Protein AF-A0A3M1WW69-F1 (afdb_monomer_lite)

Foldseek 3Di:
DDPLLVVLQVQLVVLVVVLVVLVVCVVVVNDDPLSVVSSVCSNVLRHVVSPCLSCVQVPVLVVVVHHQPCPVCSVVLSVLSVQLSVQLSVCVSVPPDPSNVVSVVSNVVSVVSSCVRSCCSRPPDPPPPPCVVVVVVDPDQDDQFDQPLVLCVVDPPLLVLVVVQPPVLSVDPVVSVVSNPDSAGNNNVCVVRVTDSVVSSQVSCVVVVHHDPDDDDDDDDDDDPAQDAAPDDQDQFYQQVNCCVRCVVCPVVVCVQAPPCCVVDPCSRPDGNNRRNVVD

pLDDT: mean 83.39, std 16.67, range [28.02, 98.81]

Radius of gyration: 30.64 Å; chains: 1; bounding box: 58×46×89 Å

Sequence (280 aa):
MDRYTKGFVVASLVYFAGAALLGILMGAGVEAAWFHFAHVHLNLLGFMAMMVYGVGYFILPRFNGKNLRYPSLLPVHFYTSNIGLVGMVATSESRPSLLFTLFAVVEGISIALFVFNLVATLLLEEERKPASQQEKERKKPILPGMRVGEVLEKYPGIHEVFVRHGFQSLASEAHRAQVRELPITINMACKKHGVDVGALIRDLNEFIGVSVTLKEKQTEEKRSPTELRRGDPIEAHHILGDILKVYPETEEVLRRYYAEGCFTCPGQTTESVKLCALMH

Structure (mmCIF, N/CA/C/O backbone):
data_AF-A0A3M1WW69-F1
#
_entry.id   AF-A0A3M1WW69-F1
#
loop_
_atom_site.group_PDB
_atom_site.id
_atom_site.type_symbol
_atom_site.label_atom_id
_atom_site.label_alt_id
_atom_site.label_comp_id
_atom_site.label_asym_id
_atom_site.label_entity_id
_atom_site.label_seq_id
_atom_site.pdbx_PDB_ins_code
_atom_site.Cartn_x
_atom_site.Cartn_y
_atom_site.Cartn_z
_atom_site.occupancy
_atom_site.B_iso_or_equiv
_atom_site.auth_seq_id
_atom_site.auth_comp_id
_atom_site.auth_asym_id
_atom_site.auth_atom_id
_atom_site.pdbx_PDB_model_num
ATOM 1 N N . MET A 1 1 ? -0.341 6.904 5.942 1.00 71.62 1 MET A N 1
ATOM 2 C CA . MET A 1 1 ? -0.040 5.895 4.886 1.00 71.62 1 MET A CA 1
ATOM 3 C C . MET A 1 1 ? 1.071 4.977 5.398 1.00 71.62 1 MET A C 1
ATOM 5 O O . MET A 1 1 ? 1.996 5.509 5.998 1.00 71.62 1 MET A O 1
ATOM 9 N N . ASP A 1 2 ? 1.000 3.644 5.259 1.00 86.62 2 ASP A N 1
ATOM 10 C CA . ASP A 1 2 ? 2.102 2.787 5.747 1.00 86.62 2 ASP A CA 1
ATOM 11 C C . ASP A 1 2 ? 3.363 2.932 4.872 1.00 86.62 2 ASP A C 1
ATOM 13 O O . ASP A 1 2 ? 3.300 3.447 3.750 1.00 86.62 2 ASP A O 1
ATOM 17 N N . ARG A 1 3 ? 4.513 2.474 5.387 1.00 91.75 3 ARG A N 1
ATOM 18 C CA . ARG A 1 3 ? 5.818 2.671 4.738 1.00 91.75 3 ARG A CA 1
ATOM 19 C C . ARG A 1 3 ? 5.889 2.113 3.316 1.00 91.75 3 ARG A C 1
ATOM 21 O O . ARG A 1 3 ? 6.522 2.737 2.474 1.00 91.75 3 ARG A O 1
ATOM 28 N N . TYR A 1 4 ? 5.266 0.966 3.046 1.00 93.50 4 TYR A N 1
ATOM 29 C CA . TYR A 1 4 ? 5.345 0.297 1.747 1.00 93.50 4 TYR A CA 1
ATOM 30 C C . TYR A 1 4 ? 4.391 0.922 0.751 1.00 93.50 4 TYR A C 1
ATOM 32 O O . TYR A 1 4 ? 4.763 1.147 -0.394 1.00 93.50 4 TYR A O 1
ATOM 40 N N . THR A 1 5 ? 3.203 1.299 1.207 1.00 92.81 5 THR A N 1
ATOM 41 C CA . THR A 1 5 ? 2.257 2.055 0.391 1.00 92.81 5 THR A CA 1
ATOM 42 C C . THR A 1 5 ? 2.836 3.418 -0.008 1.00 92.81 5 THR A C 1
ATOM 44 O O . THR A 1 5 ? 2.800 3.775 -1.184 1.00 92.81 5 THR A O 1
ATOM 47 N N . LYS A 1 6 ? 3.476 4.145 0.921 1.00 95.12 6 LYS A N 1
ATOM 48 C CA . LYS A 1 6 ? 4.256 5.352 0.583 1.00 95.12 6 LYS A CA 1
ATOM 49 C C . LYS A 1 6 ? 5.433 5.014 -0.340 1.00 95.12 6 LYS A C 1
ATOM 51 O O . LYS A 1 6 ? 5.709 5.756 -1.277 1.00 95.12 6 LYS A O 1
ATOM 56 N N . GLY A 1 7 ? 6.103 3.890 -0.089 1.00 97.38 7 GLY A N 1
ATOM 57 C CA . GLY A 1 7 ? 7.210 3.389 -0.899 1.00 97.38 7 GLY A CA 1
ATOM 58 C C . GLY A 1 7 ? 6.830 3.192 -2.364 1.00 97.38 7 GLY A C 1
ATOM 59 O O . GLY A 1 7 ? 7.578 3.628 -3.229 1.00 97.38 7 GLY A O 1
ATOM 60 N N . PHE A 1 8 ? 5.660 2.616 -2.650 1.00 98.31 8 PHE A N 1
ATOM 61 C CA . PHE A 1 8 ? 5.132 2.469 -4.009 1.00 98.31 8 PHE A CA 1
ATOM 62 C C . PHE A 1 8 ? 4.982 3.816 -4.725 1.00 98.31 8 PHE A C 1
ATOM 64 O O . PHE A 1 8 ? 5.448 3.968 -5.851 1.00 98.31 8 PHE A O 1
ATOM 71 N N . VAL A 1 9 ? 4.409 4.819 -4.051 1.00 98.25 9 VAL A N 1
ATOM 72 C CA . VAL A 1 9 ? 4.270 6.171 -4.617 1.00 98.25 9 VAL A CA 1
ATOM 73 C C . VAL A 1 9 ? 5.639 6.790 -4.890 1.00 98.25 9 VAL A C 1
ATOM 75 O O . VAL A 1 9 ? 5.874 7.298 -5.981 1.00 98.25 9 VAL A O 1
ATOM 78 N N . VAL A 1 10 ? 6.575 6.709 -3.943 1.00 98.38 10 VAL A N 1
ATOM 79 C CA . VAL A 1 10 ? 7.923 7.268 -4.132 1.00 98.38 10 VAL A CA 1
ATOM 80 C C . VAL A 1 10 ? 8.662 6.551 -5.267 1.00 98.38 10 VAL A C 1
ATOM 82 O O . VAL A 1 10 ? 9.222 7.214 -6.136 1.00 98.38 10 VAL A O 1
ATOM 85 N N . ALA A 1 11 ? 8.618 5.217 -5.307 1.00 98.31 11 ALA A N 1
ATOM 86 C CA . ALA A 1 11 ? 9.217 4.423 -6.377 1.00 98.31 11 ALA A CA 1
ATOM 87 C C . ALA A 1 11 ? 8.630 4.791 -7.748 1.00 98.31 11 ALA A C 1
ATOM 89 O O . ALA A 1 11 ? 9.381 4.927 -8.710 1.00 98.31 11 ALA A O 1
ATOM 90 N N . SER A 1 12 ? 7.318 5.041 -7.824 1.00 98.69 12 SER A N 1
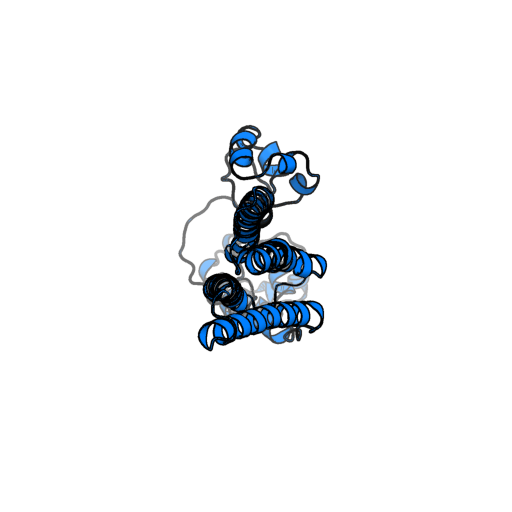ATOM 91 C CA . SER A 1 12 ? 6.660 5.447 -9.068 1.00 98.69 12 SER A CA 1
ATOM 92 C C . SER A 1 12 ? 7.239 6.733 -9.652 1.00 98.69 12 SER A C 1
ATOM 94 O O . SER A 1 12 ? 7.502 6.806 -10.850 1.00 98.69 12 SER A O 1
ATOM 96 N N . LEU A 1 13 ? 7.517 7.721 -8.797 1.00 98.69 13 LEU A N 1
ATOM 97 C CA . LEU A 1 13 ? 8.106 8.992 -9.207 1.00 98.69 13 LEU A CA 1
ATOM 98 C C . LEU A 1 13 ? 9.561 8.814 -9.653 1.00 98.69 13 LEU A C 1
ATOM 100 O O . LEU A 1 13 ? 9.986 9.437 -10.623 1.00 98.69 13 LEU A O 1
ATOM 104 N N . VAL A 1 14 ? 10.311 7.933 -8.984 1.00 98.69 14 VAL A N 1
ATOM 105 C CA . VAL A 1 14 ? 11.689 7.596 -9.374 1.00 98.69 14 VAL A CA 1
ATOM 106 C C . VAL A 1 14 ? 11.712 6.931 -10.750 1.00 98.69 14 VAL A C 1
ATOM 108 O O . VAL A 1 14 ? 12.473 7.354 -11.622 1.00 98.69 14 VAL A O 1
ATOM 111 N N . TYR A 1 15 ? 10.856 5.933 -10.981 1.00 98.69 15 TYR A N 1
ATOM 112 C CA . TYR A 1 15 ? 10.760 5.276 -12.283 1.00 98.69 15 TYR A CA 1
ATOM 113 C C . TYR A 1 15 ? 10.274 6.223 -13.375 1.00 98.69 15 TYR A C 1
ATOM 115 O O . TYR A 1 15 ? 10.813 6.181 -14.477 1.00 98.69 15 TYR A O 1
ATOM 123 N N . PHE A 1 16 ? 9.327 7.115 -13.072 1.00 98.75 16 PHE A N 1
ATOM 124 C CA . PHE A 1 16 ? 8.864 8.130 -14.015 1.00 98.75 16 PHE A CA 1
ATOM 125 C C . PHE A 1 16 ? 9.991 9.072 -14.444 1.00 98.75 16 PHE A C 1
ATOM 127 O O . PHE A 1 16 ? 10.195 9.287 -15.637 1.00 98.75 16 PHE A O 1
ATOM 134 N N . ALA A 1 17 ? 10.776 9.577 -13.487 1.00 98.69 17 ALA A N 1
ATOM 135 C CA . ALA A 1 17 ? 11.929 10.423 -13.779 1.00 98.69 17 ALA A CA 1
ATOM 136 C C . ALA A 1 17 ? 12.972 9.687 -14.642 1.00 98.69 17 ALA A C 1
ATOM 138 O O . ALA A 1 17 ? 13.455 10.236 -15.634 1.00 98.69 17 ALA A O 1
ATOM 139 N N . GLY A 1 18 ? 13.277 8.427 -14.311 1.00 98.12 18 GLY A N 1
ATOM 140 C CA . GLY A 1 18 ? 14.182 7.591 -15.106 1.00 98.12 18 GLY A CA 1
ATOM 141 C C . GLY A 1 18 ? 13.660 7.320 -16.520 1.00 98.12 18 GLY A C 1
ATOM 142 O O . GLY A 1 18 ? 14.411 7.408 -17.491 1.00 98.12 18 GLY A O 1
ATOM 143 N N . ALA A 1 19 ? 12.362 7.049 -16.661 1.00 98.19 19 ALA A N 1
ATOM 144 C CA . ALA A 1 19 ? 11.733 6.815 -17.953 1.00 98.19 19 ALA A CA 1
ATOM 145 C C . ALA A 1 19 ? 11.706 8.083 -18.820 1.00 98.19 19 ALA A C 1
ATOM 147 O O . ALA A 1 19 ? 11.952 7.998 -20.023 1.00 98.19 19 ALA A O 1
ATOM 148 N N . ALA A 1 20 ? 11.469 9.256 -18.223 1.00 98.25 20 ALA A N 1
ATOM 149 C CA . ALA A 1 20 ? 11.530 10.544 -18.910 1.00 98.25 20 ALA A CA 1
ATOM 150 C C . ALA A 1 20 ? 12.942 10.838 -19.436 1.00 98.25 20 ALA A C 1
ATOM 152 O O . ALA A 1 20 ? 13.094 11.193 -20.605 1.00 98.25 20 ALA A O 1
ATOM 153 N N . LEU A 1 21 ? 13.977 10.611 -18.617 1.00 97.62 21 LEU A N 1
ATOM 154 C CA . LEU A 1 21 ? 15.370 10.738 -19.052 1.00 97.62 21 LEU A CA 1
ATOM 155 C C . LEU A 1 21 ? 15.673 9.804 -20.229 1.00 97.62 21 LEU A C 1
ATOM 157 O O . LEU A 1 21 ? 16.250 10.232 -21.226 1.00 97.62 21 LEU A O 1
ATOM 161 N N . LEU A 1 22 ? 15.233 8.547 -20.145 1.00 96.75 22 LEU A N 1
ATOM 162 C CA . LEU A 1 22 ? 15.403 7.586 -21.230 1.00 96.75 22 LEU A CA 1
ATOM 163 C C . LEU A 1 22 ? 14.689 8.034 -22.515 1.00 96.75 22 LEU A C 1
ATOM 165 O O . LEU A 1 22 ? 15.246 7.907 -23.600 1.00 96.75 22 LEU A O 1
ATOM 169 N N . GLY A 1 23 ? 13.495 8.623 -22.398 1.00 97.12 23 GLY A N 1
ATOM 170 C CA . GLY A 1 23 ? 12.761 9.190 -23.531 1.00 97.12 23 GLY A CA 1
ATOM 171 C C . GLY A 1 23 ? 13.491 10.362 -24.195 1.00 97.12 23 GLY A C 1
ATOM 172 O O . GLY A 1 23 ? 13.517 10.449 -25.420 1.00 97.12 23 GLY A O 1
ATOM 173 N N . ILE A 1 24 ? 14.145 11.224 -23.407 1.00 97.81 24 ILE A N 1
ATOM 174 C CA . ILE A 1 24 ? 14.993 12.307 -23.929 1.00 97.81 24 ILE A CA 1
ATOM 175 C C . ILE A 1 24 ? 16.186 11.731 -24.698 1.00 97.81 24 ILE A C 1
ATOM 177 O O . ILE A 1 24 ? 16.467 12.184 -25.804 1.00 97.81 24 ILE A O 1
ATOM 181 N N . LEU A 1 25 ? 16.864 10.716 -24.150 1.00 96.94 25 LEU A N 1
ATOM 182 C CA . LEU A 1 25 ? 18.000 10.066 -24.815 1.00 96.94 25 LEU A CA 1
ATOM 183 C C . LEU A 1 25 ? 17.593 9.422 -26.146 1.00 96.94 25 LEU A C 1
ATOM 185 O O . LEU A 1 25 ? 18.280 9.605 -27.149 1.00 96.94 25 LEU A O 1
ATOM 189 N N . MET A 1 26 ? 16.449 8.734 -26.173 1.00 95.81 26 MET A N 1
ATOM 190 C CA . MET A 1 26 ? 15.877 8.179 -27.403 1.00 95.81 26 MET A CA 1
ATOM 191 C C . MET A 1 26 ? 15.556 9.281 -28.423 1.00 95.81 26 MET A C 1
ATOM 193 O O . MET A 1 26 ? 15.905 9.157 -29.593 1.00 95.81 26 MET A O 1
ATOM 197 N N . GLY A 1 27 ? 14.939 10.384 -27.985 1.00 95.75 27 GLY A N 1
ATOM 198 C CA . GLY A 1 27 ? 14.631 11.533 -28.844 1.00 95.75 27 GLY A CA 1
ATOM 199 C C . GLY A 1 27 ? 15.870 12.271 -29.364 1.00 95.75 27 GLY A C 1
ATOM 200 O O . GLY A 1 27 ? 15.819 12.876 -30.431 1.00 95.75 27 GLY A O 1
ATOM 201 N N . ALA A 1 28 ? 16.991 12.188 -28.644 1.00 96.88 28 ALA A N 1
ATOM 202 C CA . ALA A 1 28 ? 18.285 12.729 -29.053 1.00 96.88 28 ALA A CA 1
ATOM 203 C C . ALA A 1 28 ? 19.057 11.817 -30.029 1.00 96.88 28 ALA A C 1
ATOM 205 O O . ALA A 1 28 ? 20.165 12.167 -30.430 1.00 96.88 28 ALA A O 1
ATOM 206 N N . GLY A 1 29 ? 18.500 10.661 -30.411 1.00 93.31 29 GLY A N 1
ATOM 207 C CA . GLY A 1 29 ? 19.127 9.724 -31.346 1.00 93.31 29 GLY A CA 1
ATOM 208 C C . GLY A 1 29 ? 20.128 8.758 -30.707 1.00 93.31 29 GLY A C 1
ATOM 209 O O . GLY A 1 29 ? 20.924 8.155 -31.421 1.00 93.31 29 GLY A O 1
ATOM 210 N N . VAL A 1 30 ? 20.119 8.596 -29.377 1.00 92.69 30 VAL A N 1
ATOM 211 C CA . VAL A 1 30 ? 20.901 7.539 -28.720 1.00 92.69 30 VAL A CA 1
ATOM 212 C C . VAL A 1 30 ? 20.167 6.213 -28.893 1.00 92.69 30 VAL A C 1
ATOM 214 O O . VAL A 1 30 ? 19.068 6.024 -28.369 1.00 92.69 30 VAL A O 1
ATOM 217 N N . GLU A 1 31 ? 20.789 5.285 -29.614 1.00 86.00 31 GLU A N 1
ATOM 218 C CA . GLU A 1 31 ? 20.195 3.991 -29.929 1.00 86.00 31 GLU A CA 1
ATOM 219 C C . GLU A 1 31 ? 20.758 2.881 -29.037 1.00 86.00 31 GLU A C 1
ATOM 221 O O . GLU A 1 31 ? 21.962 2.632 -28.998 1.00 86.00 31 GLU A O 1
ATOM 226 N N . ALA A 1 32 ? 19.867 2.170 -28.346 1.00 88.31 32 ALA A N 1
ATOM 227 C CA . ALA A 1 32 ? 20.165 0.866 -27.769 1.00 88.31 32 ALA A CA 1
ATOM 228 C C . ALA A 1 32 ? 18.924 -0.029 -27.843 1.00 88.31 32 ALA A C 1
ATOM 230 O O . ALA A 1 32 ? 17.797 0.420 -27.613 1.00 88.31 32 ALA A O 1
ATOM 231 N N . ALA A 1 33 ? 19.125 -1.318 -28.124 1.00 87.62 33 ALA A N 1
ATOM 232 C CA . ALA A 1 33 ? 18.038 -2.269 -28.379 1.00 87.62 33 ALA A CA 1
ATOM 233 C C . ALA A 1 33 ? 17.048 -2.413 -27.204 1.00 87.62 33 ALA A C 1
ATOM 235 O O . ALA A 1 33 ? 15.879 -2.762 -27.394 1.00 87.62 33 ALA A O 1
ATOM 236 N N . TRP A 1 34 ? 17.494 -2.132 -25.978 1.00 93.25 34 TRP A N 1
ATOM 237 C CA . TRP A 1 34 ? 16.682 -2.234 -24.768 1.00 93.25 34 TRP A CA 1
ATOM 238 C C . TRP A 1 34 ? 15.915 -0.949 -24.412 1.00 93.25 34 TRP A C 1
ATOM 240 O O . TRP A 1 34 ? 14.988 -1.013 -23.602 1.00 93.25 34 TRP A O 1
ATOM 250 N N . PHE A 1 35 ? 16.231 0.199 -25.026 1.00 94.56 35 PHE A N 1
ATOM 251 C CA . PHE A 1 35 ? 15.669 1.504 -24.646 1.00 94.56 35 PHE A CA 1
ATOM 252 C C . PHE A 1 35 ? 14.147 1.556 -24.762 1.00 94.56 35 PHE A C 1
ATOM 254 O O . PHE A 1 35 ? 13.476 1.894 -23.792 1.00 94.56 35 PHE A O 1
ATOM 261 N N . HIS A 1 36 ? 13.583 1.159 -25.906 1.00 94.56 36 HIS A N 1
ATOM 262 C CA . HIS A 1 36 ? 12.128 1.152 -26.090 1.00 94.56 36 HIS A CA 1
ATOM 263 C C . HIS A 1 36 ? 11.426 0.265 -25.059 1.00 94.56 36 HIS A C 1
ATOM 265 O O . HIS A 1 36 ? 10.408 0.653 -24.485 1.00 94.56 36 HIS A O 1
ATOM 271 N N . PHE A 1 37 ? 11.983 -0.919 -24.798 1.00 96.56 37 PHE A N 1
ATOM 272 C CA . PHE A 1 37 ? 11.406 -1.849 -23.837 1.00 96.56 37 PHE A CA 1
ATOM 273 C C . PHE A 1 37 ? 11.428 -1.266 -22.422 1.00 96.56 37 PHE A C 1
ATOM 275 O O . PHE A 1 37 ? 10.395 -1.254 -21.751 1.00 96.56 37 PHE A O 1
ATOM 282 N N . ALA A 1 38 ? 12.578 -0.742 -21.995 1.00 97.50 38 ALA A N 1
ATOM 283 C CA . ALA A 1 38 ? 12.735 -0.114 -20.694 1.00 97.50 38 ALA A CA 1
ATOM 284 C C . ALA A 1 38 ? 11.842 1.120 -20.546 1.00 97.50 38 ALA A C 1
ATOM 286 O O . ALA A 1 38 ? 11.129 1.228 -19.556 1.00 97.50 38 ALA A O 1
ATOM 287 N N . HIS A 1 39 ? 11.797 2.008 -21.540 1.00 97.88 39 HIS A N 1
ATOM 288 C CA . HIS A 1 39 ? 10.980 3.218 -21.495 1.00 97.88 39 HIS A CA 1
ATOM 289 C C . HIS A 1 39 ? 9.496 2.892 -21.293 1.00 97.88 39 HIS A C 1
ATOM 291 O O . HIS A 1 39 ? 8.844 3.480 -20.430 1.00 97.88 39 HIS A O 1
ATOM 297 N N . VAL A 1 40 ? 8.968 1.911 -22.031 1.00 98.00 40 VAL A N 1
ATOM 298 C CA . VAL A 1 40 ? 7.567 1.491 -21.900 1.00 98.00 40 VAL A CA 1
ATOM 299 C C . VAL A 1 40 ? 7.298 0.853 -20.535 1.00 98.00 40 VAL A C 1
ATOM 301 O O . VAL A 1 40 ? 6.339 1.237 -19.870 1.00 98.00 40 VAL A O 1
ATOM 304 N N . HIS A 1 41 ? 8.133 -0.085 -20.079 1.00 98.38 41 HIS A N 1
ATOM 305 C CA . HIS A 1 41 ? 7.869 -0.813 -18.830 1.00 98.38 41 HIS A CA 1
ATOM 306 C C . HIS A 1 41 ? 8.116 0.041 -17.584 1.00 98.38 41 HIS A C 1
ATOM 308 O O . HIS A 1 41 ? 7.367 -0.070 -16.616 1.00 98.38 41 HIS A O 1
ATOM 314 N N . LEU A 1 42 ? 9.098 0.945 -17.609 1.00 98.56 42 LEU A N 1
ATOM 315 C CA . LEU A 1 42 ? 9.305 1.906 -16.528 1.00 98.56 42 LEU A CA 1
ATOM 316 C C . LEU A 1 42 ? 8.142 2.902 -16.428 1.00 98.56 42 LEU A C 1
ATOM 318 O O . LEU A 1 42 ? 7.744 3.239 -15.319 1.00 98.56 42 LEU A O 1
ATOM 322 N N . ASN A 1 43 ? 7.538 3.323 -17.545 1.00 98.69 43 ASN A N 1
ATOM 323 C CA . ASN A 1 43 ? 6.328 4.153 -17.507 1.00 98.69 43 ASN A CA 1
ATOM 324 C C . ASN A 1 43 ? 5.086 3.363 -17.061 1.00 98.69 43 ASN A C 1
ATOM 326 O O . ASN A 1 43 ? 4.321 3.829 -16.220 1.00 98.69 43 ASN A O 1
ATOM 330 N N . LEU A 1 44 ? 4.858 2.170 -17.613 1.00 98.50 44 LEU A N 1
ATOM 331 C CA . LEU A 1 44 ? 3.626 1.423 -17.364 1.00 98.50 44 LEU A CA 1
ATOM 332 C C . LEU A 1 44 ? 3.646 0.697 -16.015 1.00 98.50 44 LEU A C 1
ATOM 334 O O . LEU A 1 44 ? 2.756 0.900 -15.194 1.00 98.50 44 LEU A O 1
ATOM 338 N N . LEU A 1 45 ? 4.653 -0.142 -15.775 1.00 98.44 45 LEU A N 1
ATOM 339 C CA . LEU A 1 45 ? 4.763 -0.918 -14.540 1.00 98.44 45 LEU A CA 1
ATOM 340 C C . LEU A 1 45 ? 5.435 -0.102 -13.437 1.00 98.44 45 LEU A C 1
ATOM 342 O O . LEU A 1 45 ? 4.979 -0.122 -12.300 1.00 98.44 45 LEU A O 1
ATOM 346 N N . GLY A 1 46 ? 6.477 0.659 -13.775 1.00 98.38 46 GLY A N 1
ATOM 347 C CA . GLY A 1 46 ? 7.215 1.469 -12.807 1.00 98.38 46 GLY A CA 1
ATOM 348 C C . GLY A 1 46 ? 6.438 2.685 -12.318 1.00 98.38 46 GLY A C 1
ATOM 349 O O . GLY A 1 46 ? 6.325 2.878 -11.117 1.00 98.38 46 GLY A O 1
ATOM 350 N N . PHE A 1 47 ? 5.879 3.498 -13.212 1.00 98.81 47 PHE A N 1
ATOM 351 C CA . PHE A 1 47 ? 5.144 4.701 -12.828 1.00 98.81 47 PHE A CA 1
ATOM 352 C C . PHE A 1 47 ? 3.655 4.419 -12.607 1.00 98.81 47 PHE A C 1
ATOM 354 O O . PHE A 1 47 ? 3.182 4.478 -11.471 1.00 98.81 47 PHE A O 1
ATOM 361 N N . MET A 1 48 ? 2.912 4.075 -13.663 1.00 98.62 48 MET A N 1
ATOM 362 C CA . MET A 1 48 ? 1.452 3.969 -13.583 1.00 98.62 48 MET A CA 1
ATOM 363 C C . MET A 1 48 ? 0.999 2.886 -12.597 1.00 98.62 48 MET A C 1
ATOM 365 O O . MET A 1 48 ? 0.210 3.173 -11.697 1.00 98.62 48 MET A O 1
ATOM 369 N N . ALA A 1 49 ? 1.512 1.658 -12.716 1.00 98.56 49 ALA A N 1
ATOM 370 C CA . ALA A 1 49 ? 1.087 0.560 -11.852 1.00 98.56 49 ALA A CA 1
ATOM 371 C C . ALA A 1 49 ? 1.511 0.773 -10.390 1.00 98.56 49 ALA A C 1
ATOM 373 O O . ALA A 1 49 ? 0.668 0.652 -9.506 1.00 98.56 49 ALA A O 1
ATOM 374 N N . MET A 1 50 ? 2.756 1.184 -10.107 1.00 98.38 50 MET A N 1
ATOM 375 C CA . MET A 1 50 ? 3.178 1.472 -8.723 1.00 98.38 50 MET A CA 1
ATOM 376 C C . MET A 1 50 ? 2.366 2.609 -8.088 1.00 98.38 50 MET A C 1
ATOM 378 O O . MET A 1 50 ? 2.024 2.522 -6.907 1.00 98.38 50 MET A O 1
ATOM 382 N N . MET A 1 51 ? 2.009 3.653 -8.849 1.00 98.56 51 MET A N 1
ATOM 383 C CA . MET A 1 51 ? 1.119 4.709 -8.355 1.00 98.56 51 MET A CA 1
ATOM 384 C C . MET A 1 51 ? -0.253 4.132 -7.983 1.00 98.56 51 MET A C 1
ATOM 386 O O . MET A 1 51 ? -0.761 4.393 -6.891 1.00 98.56 51 MET A O 1
ATOM 390 N N . VAL A 1 52 ? -0.820 3.284 -8.848 1.00 98.50 52 VAL A N 1
ATOM 391 C CA . VAL A 1 52 ? -2.076 2.568 -8.580 1.00 98.50 52 VAL A CA 1
ATOM 392 C C . VAL A 1 52 ? -1.949 1.645 -7.368 1.00 98.50 52 VAL A C 1
ATOM 394 O O . VAL A 1 52 ? -2.880 1.578 -6.573 1.00 98.50 52 VAL A O 1
ATOM 397 N N . TYR A 1 53 ? -0.816 0.977 -7.160 1.00 98.12 53 TYR A N 1
ATOM 398 C CA . TYR A 1 53 ? -0.610 0.108 -6.001 1.00 98.12 53 TYR A CA 1
ATOM 399 C C . TYR A 1 53 ? -0.582 0.902 -4.701 1.00 98.12 53 TYR A C 1
ATOM 401 O O . TYR A 1 53 ? -1.327 0.589 -3.771 1.00 98.12 53 TYR A O 1
ATOM 409 N N . GLY A 1 54 ? 0.234 1.956 -4.643 1.00 97.00 54 GLY A N 1
ATOM 410 C CA . GLY A 1 54 ? 0.327 2.813 -3.467 1.00 97.00 54 GLY A CA 1
ATOM 411 C C . GLY A 1 54 ? -1.015 3.471 -3.152 1.00 97.00 54 GLY A C 1
ATOM 412 O O . GLY A 1 54 ? -1.577 3.298 -2.071 1.00 97.00 54 GLY A O 1
ATOM 413 N N . VAL A 1 55 ? -1.591 4.188 -4.111 1.00 97.06 55 VAL A N 1
ATOM 414 C CA . VAL A 1 55 ? -2.865 4.880 -3.891 1.00 97.06 55 VAL A CA 1
ATOM 415 C C . VAL A 1 55 ? -4.006 3.885 -3.663 1.00 97.06 55 VAL A C 1
ATOM 417 O O . VAL A 1 55 ? -4.816 4.083 -2.761 1.00 97.06 55 VAL A O 1
ATOM 420 N N . GLY A 1 56 ? -4.049 2.782 -4.409 1.00 95.81 56 GLY A N 1
ATOM 421 C CA . GLY A 1 56 ? -5.092 1.761 -4.325 1.00 95.81 56 GLY A CA 1
ATOM 422 C C . GLY A 1 56 ? -5.147 1.078 -2.964 1.00 95.81 56 GLY A C 1
ATOM 423 O O . GLY A 1 56 ? -6.219 1.016 -2.365 1.00 95.81 56 GLY A O 1
ATOM 424 N N . TYR A 1 57 ? -4.006 0.644 -2.418 1.00 95.00 57 TYR A N 1
ATOM 425 C CA . TYR A 1 57 ? -3.964 0.066 -1.070 1.00 95.00 57 TYR A CA 1
ATOM 426 C C . TYR A 1 57 ? -4.305 1.069 0.030 1.00 95.00 57 TYR A C 1
ATOM 428 O O . TYR A 1 57 ? -4.816 0.683 1.083 1.00 95.00 57 TYR A O 1
ATOM 436 N N . PHE A 1 58 ? -4.036 2.356 -0.190 1.00 92.88 58 PHE A N 1
ATOM 437 C CA . PHE A 1 58 ? -4.394 3.385 0.773 1.00 92.88 58 PHE A CA 1
ATOM 438 C C . PHE A 1 58 ? -5.885 3.728 0.715 1.00 92.88 58 PHE A C 1
ATOM 440 O O . PHE A 1 58 ? -6.565 3.728 1.738 1.00 92.88 58 PHE A O 1
ATOM 447 N N . ILE A 1 59 ? -6.411 4.021 -0.464 1.00 92.69 59 ILE A N 1
ATOM 448 C CA . ILE A 1 59 ? -7.717 4.660 -0.601 1.00 92.69 59 ILE A CA 1
ATOM 449 C C . ILE A 1 59 ? -8.851 3.632 -0.658 1.00 92.69 59 ILE A C 1
ATOM 451 O O . ILE A 1 59 ? -9.851 3.787 0.043 1.00 92.69 59 ILE A O 1
ATOM 455 N N . LEU A 1 60 ? -8.708 2.563 -1.448 1.00 91.81 60 LEU A N 1
ATOM 456 C CA . LEU A 1 60 ? -9.831 1.672 -1.761 1.00 91.81 60 LEU A CA 1
ATOM 457 C C . LEU A 1 60 ? -10.398 0.926 -0.542 1.00 91.81 60 LEU A C 1
ATOM 459 O O . LEU A 1 60 ? -11.625 0.902 -0.408 1.00 91.81 60 LEU A O 1
ATOM 463 N N . PRO A 1 61 ? -9.585 0.372 0.384 1.00 86.75 61 PRO A N 1
ATOM 464 C CA . PRO A 1 61 ? -10.129 -0.244 1.593 1.00 86.75 61 PRO A CA 1
ATOM 465 C C . PRO A 1 61 ? -10.917 0.764 2.439 1.00 86.75 61 PRO A C 1
ATOM 467 O O . PRO A 1 61 ? -12.028 0.475 2.883 1.00 86.75 61 PRO A O 1
ATOM 470 N N . ARG A 1 62 ? -10.389 1.989 2.578 1.00 86.88 62 ARG A N 1
ATOM 471 C CA . ARG A 1 62 ? -10.986 3.055 3.395 1.00 86.88 62 ARG A CA 1
ATOM 472 C C . ARG A 1 62 ? -12.335 3.514 2.852 1.00 86.88 62 ARG A C 1
ATOM 474 O O . ARG A 1 62 ? -13.268 3.657 3.634 1.00 86.88 62 ARG A O 1
ATOM 481 N N . PHE A 1 63 ? -12.469 3.677 1.535 1.00 86.00 63 PHE A N 1
ATOM 482 C CA . PHE A 1 63 ? -13.760 3.997 0.908 1.00 86.00 63 PHE A CA 1
ATOM 483 C C . PHE A 1 63 ? -14.826 2.924 1.131 1.00 86.00 63 PHE A C 1
ATOM 485 O O . PHE A 1 63 ? -16.011 3.235 1.138 1.00 86.00 63 PHE A O 1
ATOM 492 N N . ASN A 1 64 ? -14.412 1.680 1.363 1.00 81.38 64 ASN A N 1
ATOM 493 C CA . ASN A 1 64 ? -15.313 0.574 1.668 1.00 81.38 64 ASN A CA 1
ATOM 494 C C . ASN A 1 64 ? -15.477 0.343 3.181 1.00 81.38 64 ASN A C 1
ATOM 496 O O . ASN A 1 64 ? -16.086 -0.646 3.578 1.00 81.38 64 ASN A O 1
ATOM 500 N N . GLY A 1 65 ? -14.915 1.211 4.034 1.00 80.06 65 GLY A N 1
ATOM 501 C CA . GLY A 1 65 ? -14.940 1.047 5.491 1.00 80.06 65 GLY A CA 1
ATOM 502 C C . GLY A 1 65 ? -14.218 -0.213 5.985 1.00 80.06 65 GLY A C 1
ATOM 503 O O . GLY A 1 65 ? -14.468 -0.662 7.102 1.00 80.06 65 GLY A O 1
ATOM 504 N N . LYS A 1 66 ? -13.342 -0.800 5.160 1.00 80.88 66 LYS A N 1
ATOM 505 C CA . LYS A 1 66 ? -12.610 -2.036 5.448 1.00 80.88 66 LYS A CA 1
ATOM 506 C C . LYS A 1 66 ? -11.135 -1.744 5.704 1.00 80.88 66 LYS A C 1
ATOM 508 O O . LYS A 1 66 ? -10.544 -0.822 5.140 1.00 80.88 66 LYS A O 1
ATOM 513 N N . ASN A 1 67 ? -10.511 -2.587 6.519 1.00 86.25 67 ASN A N 1
ATOM 514 C CA . ASN A 1 67 ? -9.056 -2.657 6.580 1.00 86.25 67 ASN A CA 1
ATOM 515 C C . ASN A 1 67 ? -8.538 -3.558 5.456 1.00 86.25 67 ASN A C 1
ATOM 517 O O . ASN A 1 67 ? -9.248 -4.442 4.980 1.00 86.25 67 ASN A O 1
ATOM 521 N N . LEU A 1 68 ? -7.290 -3.346 5.037 1.00 87.62 68 LEU A N 1
ATOM 522 C CA . LEU A 1 68 ? -6.648 -4.244 4.083 1.00 87.62 68 LEU A CA 1
ATOM 523 C C . LEU A 1 68 ? -6.565 -5.655 4.680 1.00 87.62 68 LEU A C 1
ATOM 525 O O . LEU A 1 68 ? -6.066 -5.811 5.795 1.00 87.62 68 LEU A O 1
ATOM 529 N N . ARG A 1 69 ? -7.034 -6.670 3.946 1.00 87.50 69 ARG A N 1
ATOM 530 C CA . ARG A 1 69 ? -7.226 -8.016 4.506 1.00 87.50 69 ARG A CA 1
ATOM 531 C C . ARG A 1 69 ? -5.917 -8.727 4.835 1.00 87.50 69 ARG A C 1
ATOM 533 O O . ARG A 1 69 ? -5.807 -9.332 5.899 1.00 87.50 69 ARG A O 1
ATOM 540 N N . TYR A 1 70 ? -4.913 -8.618 3.964 1.00 93.25 70 TYR A N 1
ATOM 541 C CA . TYR A 1 70 ? -3.587 -9.195 4.199 1.00 93.25 70 TYR A CA 1
ATOM 542 C C . TYR A 1 70 ? -2.488 -8.120 4.159 1.00 93.25 70 TYR A C 1
ATOM 544 O O . TYR A 1 70 ? -1.755 -8.010 3.171 1.00 93.25 70 TYR A O 1
ATOM 552 N N . PRO A 1 71 ? -2.313 -7.322 5.233 1.00 91.25 71 PRO A N 1
ATOM 553 C CA . PRO A 1 71 ? -1.269 -6.295 5.300 1.00 91.25 71 PRO A CA 1
ATOM 554 C C . PRO A 1 71 ? 0.153 -6.861 5.233 1.00 91.25 71 PRO A C 1
ATOM 556 O O . PRO A 1 71 ? 1.077 -6.174 4.811 1.00 91.25 71 PRO A O 1
ATOM 559 N N . SER A 1 72 ? 0.349 -8.123 5.617 1.00 93.25 72 SER A N 1
ATOM 560 C CA . SER A 1 72 ? 1.647 -8.801 5.539 1.00 93.25 72 SER A CA 1
ATOM 561 C C . SER A 1 72 ? 2.111 -9.075 4.104 1.00 93.25 72 SER A C 1
ATOM 563 O O . SER A 1 72 ? 3.307 -9.256 3.894 1.00 93.25 72 SER A O 1
ATOM 565 N N . LEU A 1 73 ? 1.213 -9.069 3.110 1.00 95.19 73 LEU A N 1
ATOM 566 C CA . LEU A 1 73 ? 1.581 -9.252 1.701 1.00 95.19 73 LEU A CA 1
ATOM 567 C C . LEU A 1 73 ? 2.115 -7.971 1.048 1.00 95.19 73 LEU A C 1
ATOM 569 O O . LEU A 1 73 ? 2.771 -8.053 0.015 1.00 95.19 73 LEU A O 1
ATOM 573 N N . LEU A 1 74 ? 1.897 -6.797 1.649 1.00 95.81 74 LEU A N 1
ATOM 574 C CA . LEU A 1 74 ? 2.403 -5.513 1.145 1.00 95.81 74 LEU A CA 1
ATOM 575 C C . LEU A 1 74 ? 3.926 -5.452 0.976 1.00 95.81 74 LEU A C 1
ATOM 577 O O . LEU A 1 74 ? 4.362 -5.078 -0.112 1.00 95.81 74 LEU A O 1
ATOM 581 N N . PRO A 1 75 ? 4.751 -5.814 1.982 1.00 97.38 75 PRO A N 1
ATOM 582 C CA . PRO A 1 75 ? 6.200 -5.882 1.804 1.00 97.38 75 PRO A CA 1
ATOM 583 C C . PRO A 1 75 ? 6.603 -6.824 0.672 1.00 97.38 75 PRO A C 1
ATOM 585 O O . PRO A 1 75 ? 7.450 -6.473 -0.144 1.00 97.38 75 PRO A O 1
ATOM 588 N N . VAL A 1 76 ? 5.998 -8.015 0.618 1.00 98.00 76 VAL A N 1
ATOM 589 C CA . VAL A 1 76 ? 6.320 -9.036 -0.388 1.00 98.00 76 VAL A CA 1
ATOM 590 C C . VAL A 1 76 ? 6.006 -8.511 -1.781 1.00 98.00 76 VAL A C 1
ATOM 592 O O . VAL A 1 76 ? 6.855 -8.570 -2.666 1.00 98.00 76 VAL A O 1
ATOM 595 N N . HIS A 1 77 ? 4.820 -7.931 -1.951 1.00 98.38 77 HIS A N 1
ATOM 596 C CA . HIS A 1 77 ? 4.414 -7.281 -3.183 1.00 98.38 77 HIS A CA 1
ATOM 597 C C . HIS A 1 77 ? 5.404 -6.171 -3.562 1.00 98.38 77 HIS A C 1
ATOM 599 O O . HIS A 1 77 ? 5.971 -6.214 -4.643 1.00 98.38 77 HIS A O 1
ATOM 605 N N . PHE A 1 78 ? 5.730 -5.260 -2.640 1.00 98.44 78 PHE A N 1
ATOM 606 C CA . PHE A 1 78 ? 6.661 -4.159 -2.901 1.00 98.44 78 PHE A CA 1
ATOM 607 C C . PHE A 1 78 ? 8.027 -4.626 -3.409 1.00 98.44 78 PHE A C 1
ATOM 609 O O . PHE A 1 78 ? 8.516 -4.121 -4.421 1.00 98.44 78 PHE A O 1
ATOM 616 N N . TYR A 1 79 ? 8.647 -5.600 -2.741 1.00 98.44 79 TYR A N 1
ATOM 617 C CA . TYR A 1 79 ? 9.945 -6.106 -3.184 1.00 98.44 79 TYR A CA 1
ATOM 618 C C . TYR A 1 79 ? 9.841 -6.895 -4.486 1.00 98.44 79 TYR A C 1
ATOM 620 O O . TYR A 1 79 ? 10.675 -6.702 -5.364 1.00 98.44 79 TYR A O 1
ATOM 628 N N . THR A 1 80 ? 8.819 -7.736 -4.649 1.00 98.44 80 THR A N 1
ATOM 629 C CA . THR A 1 80 ? 8.648 -8.509 -5.888 1.00 98.44 80 THR A CA 1
ATOM 630 C C . THR A 1 80 ? 8.368 -7.614 -7.093 1.00 98.44 80 THR A C 1
ATOM 632 O O . THR A 1 80 ? 8.972 -7.863 -8.127 1.00 98.44 80 THR A O 1
ATOM 635 N N . SER A 1 81 ? 7.576 -6.535 -6.969 1.00 98.44 81 SER A N 1
ATOM 636 C CA . SER A 1 81 ? 7.359 -5.584 -8.079 1.00 98.44 81 SER A CA 1
ATOM 637 C C . SER A 1 81 ? 8.653 -4.858 -8.469 1.00 98.44 81 SER A C 1
ATOM 639 O O . SER A 1 81 ? 8.944 -4.644 -9.636 1.00 98.44 81 SER A O 1
ATOM 641 N N . ASN A 1 82 ? 9.464 -4.441 -7.489 1.00 98.62 82 ASN A N 1
ATOM 642 C CA . ASN A 1 82 ? 10.698 -3.708 -7.794 1.00 98.62 82 ASN A CA 1
ATOM 643 C C . ASN A 1 82 ? 11.783 -4.631 -8.363 1.00 98.62 82 ASN A C 1
ATOM 645 O O . ASN A 1 82 ? 12.435 -4.282 -9.343 1.00 98.62 82 ASN A O 1
ATOM 649 N N . ILE A 1 83 ? 11.973 -5.812 -7.771 1.00 98.56 83 ILE A N 1
ATOM 650 C CA . ILE A 1 83 ? 12.959 -6.796 -8.239 1.00 98.56 83 ILE A CA 1
ATOM 651 C C . ILE A 1 83 ? 12.554 -7.346 -9.611 1.00 98.56 83 ILE A C 1
ATOM 653 O O . ILE A 1 83 ? 13.410 -7.463 -10.488 1.00 98.56 83 ILE A O 1
ATOM 657 N N . GLY A 1 84 ? 11.265 -7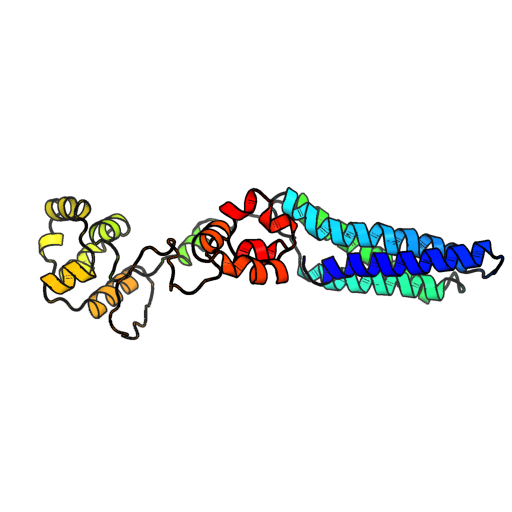.644 -9.805 1.00 98.50 84 GLY A N 1
ATOM 658 C CA . GLY A 1 84 ? 10.695 -8.080 -11.079 1.00 98.50 84 GLY A CA 1
ATOM 659 C C . GLY A 1 84 ? 10.939 -7.052 -12.176 1.00 98.50 84 GLY A C 1
ATOM 660 O O . GLY A 1 84 ? 11.626 -7.351 -13.151 1.00 98.50 84 GLY A O 1
ATOM 661 N N . LEU A 1 85 ? 10.483 -5.813 -11.979 1.00 98.56 85 LEU A N 1
ATOM 662 C CA . LEU A 1 85 ? 10.664 -4.735 -12.949 1.00 98.56 85 LEU A CA 1
ATOM 663 C C . LEU A 1 85 ? 12.136 -4.436 -13.262 1.00 98.56 85 LEU A C 1
ATOM 665 O O . LEU A 1 85 ? 12.522 -4.434 -14.432 1.00 98.56 85 LEU A O 1
ATOM 669 N N . VAL A 1 86 ? 12.966 -4.177 -12.244 1.00 98.44 86 VAL A N 1
ATOM 670 C CA . VAL A 1 86 ? 14.374 -3.795 -12.455 1.00 98.44 86 VAL A CA 1
ATOM 671 C C . VAL A 1 86 ? 15.138 -4.926 -13.130 1.00 98.44 86 VAL A C 1
ATOM 673 O O . VAL A 1 86 ? 15.856 -4.684 -14.098 1.00 98.44 86 VAL A O 1
ATOM 676 N N . GLY A 1 87 ? 14.956 -6.163 -12.665 1.00 97.94 87 GLY A N 1
ATOM 677 C CA . GLY A 1 87 ? 15.606 -7.322 -13.260 1.00 97.94 87 GLY A CA 1
ATOM 678 C C . GLY A 1 87 ? 15.150 -7.572 -14.697 1.00 97.94 87 GLY A C 1
ATOM 679 O O . GLY A 1 87 ? 15.978 -7.823 -15.573 1.00 97.94 87 GLY A O 1
ATOM 680 N N . MET A 1 88 ? 13.853 -7.431 -14.978 1.00 97.38 88 MET A N 1
ATOM 681 C CA . MET A 1 88 ? 13.295 -7.595 -16.322 1.00 97.38 88 MET A CA 1
ATOM 682 C C . MET A 1 88 ? 13.828 -6.528 -17.285 1.00 97.38 88 MET A C 1
ATOM 684 O O . MET A 1 88 ? 14.197 -6.846 -18.415 1.00 97.38 88 MET A O 1
ATOM 688 N N . VAL A 1 89 ? 13.919 -5.271 -16.844 1.00 97.69 89 VAL A N 1
ATOM 689 C CA . VAL A 1 89 ? 14.493 -4.177 -17.640 1.00 97.69 89 VAL A CA 1
ATOM 690 C C . VAL A 1 89 ? 15.985 -4.405 -17.884 1.00 97.69 89 VAL A C 1
ATOM 692 O O . VAL A 1 89 ? 16.418 -4.378 -19.037 1.00 97.69 89 VAL A O 1
ATOM 695 N N . ALA A 1 90 ? 16.755 -4.708 -16.836 1.00 96.75 90 ALA A N 1
ATOM 696 C CA . ALA A 1 90 ? 18.203 -4.906 -16.918 1.00 96.75 90 ALA A CA 1
ATOM 697 C C . ALA A 1 90 ? 18.607 -6.086 -17.815 1.00 96.75 90 ALA A C 1
ATOM 699 O O . ALA A 1 90 ? 19.672 -6.074 -18.423 1.00 96.75 90 ALA A O 1
ATOM 700 N N . THR A 1 91 ? 17.758 -7.108 -17.921 1.00 96.62 91 THR A N 1
ATOM 701 C CA . THR A 1 91 ? 18.034 -8.309 -18.727 1.00 96.62 91 THR A CA 1
ATOM 702 C C . THR A 1 91 ? 17.396 -8.274 -20.112 1.00 96.62 91 THR A C 1
ATOM 704 O O . THR A 1 91 ? 17.607 -9.191 -20.910 1.00 96.62 91 THR A O 1
ATOM 707 N N . SER A 1 92 ? 16.648 -7.216 -20.432 1.00 95.69 92 SER A N 1
ATOM 708 C CA . SER A 1 92 ? 15.863 -7.124 -21.664 1.00 95.69 92 SER A CA 1
ATOM 709 C C . SER A 1 92 ? 16.698 -7.126 -22.951 1.00 95.69 92 SER A C 1
ATOM 711 O O . SER A 1 92 ? 16.188 -7.499 -24.004 1.00 95.69 92 SER A O 1
ATOM 713 N N . GLU A 1 93 ? 17.979 -6.775 -22.915 1.00 93.75 93 GLU A N 1
ATOM 714 C CA . GLU A 1 93 ? 18.840 -6.872 -24.102 1.00 93.75 93 GLU A CA 1
ATOM 715 C C . GLU A 1 93 ? 19.101 -8.331 -24.516 1.00 93.75 93 GLU A C 1
ATOM 717 O O . GLU A 1 93 ? 19.195 -8.644 -25.697 1.00 93.75 93 GLU A O 1
ATOM 722 N N . SER A 1 94 ? 19.109 -9.251 -23.549 1.00 91.88 94 SER A N 1
ATOM 723 C CA . SER A 1 94 ? 19.401 -10.677 -23.754 1.00 91.88 94 SER A CA 1
ATOM 724 C C . SER A 1 94 ? 18.178 -11.530 -24.127 1.00 91.88 94 SER A C 1
ATOM 726 O O . SER A 1 94 ? 18.181 -12.741 -23.925 1.00 91.88 94 SER A O 1
ATOM 728 N N . ARG A 1 95 ? 17.086 -10.925 -24.608 1.00 89.12 95 ARG A N 1
ATOM 729 C CA . ARG A 1 95 ? 15.828 -11.649 -24.855 1.00 89.12 95 ARG A CA 1
ATOM 730 C C . ARG A 1 95 ? 15.926 -12.614 -26.057 1.00 89.12 95 ARG A C 1
ATOM 732 O O . ARG A 1 95 ? 16.386 -12.191 -27.114 1.00 89.12 95 ARG A O 1
ATOM 739 N N . PRO A 1 96 ? 15.375 -13.842 -25.956 1.00 87.06 96 PRO A N 1
ATOM 740 C CA . PRO A 1 96 ? 14.869 -14.482 -24.742 1.00 87.06 96 PRO A CA 1
ATOM 741 C C . PRO A 1 96 ? 16.020 -15.067 -23.903 1.00 87.06 96 PRO A C 1
ATOM 743 O O . PRO A 1 96 ? 16.846 -15.819 -24.411 1.00 87.06 96 PRO A O 1
ATOM 746 N N . SER A 1 97 ? 16.033 -14.791 -22.598 1.00 94.06 97 SER A N 1
ATOM 747 C CA . SER A 1 97 ? 16.949 -15.439 -21.652 1.00 94.06 97 SER A CA 1
ATOM 748 C C . SER A 1 97 ? 16.197 -16.011 -20.456 1.00 94.06 97 SER A C 1
ATOM 750 O O . SER A 1 97 ? 15.107 -15.550 -20.096 1.00 94.06 97 SER A O 1
ATOM 752 N N . LEU A 1 98 ? 16.789 -17.025 -19.817 1.00 96.69 98 LEU A N 1
ATOM 753 C CA . LEU A 1 98 ? 16.255 -17.613 -18.586 1.00 96.69 98 LEU A CA 1
ATOM 754 C C . LEU A 1 98 ? 16.091 -16.546 -17.497 1.00 96.69 98 LEU A C 1
ATOM 756 O O . LEU A 1 98 ? 15.069 -16.506 -16.818 1.00 96.69 98 LEU A O 1
ATOM 760 N N . LEU A 1 99 ? 17.081 -15.660 -17.366 1.00 96.56 99 LEU A N 1
ATOM 761 C CA . LEU A 1 99 ? 17.086 -14.619 -16.346 1.00 96.56 99 LEU A CA 1
ATOM 762 C C . LEU A 1 99 ? 15.994 -13.569 -16.601 1.00 96.56 99 LEU A C 1
ATOM 764 O O . LEU A 1 99 ? 15.266 -13.219 -15.675 1.00 96.56 99 LEU A O 1
ATOM 768 N N . PHE A 1 100 ? 15.812 -13.146 -17.858 1.00 97.00 100 PHE A N 1
ATOM 769 C CA . PHE A 1 100 ? 14.688 -12.288 -18.244 1.00 97.00 100 PHE A CA 1
ATOM 770 C C . PHE A 1 100 ? 13.343 -12.937 -17.916 1.00 97.00 100 PHE A C 1
ATOM 772 O O . PHE A 1 100 ? 12.478 -12.311 -17.307 1.00 97.00 100 PHE A O 1
ATOM 779 N N . THR A 1 101 ? 13.186 -14.212 -18.276 1.00 97.81 101 THR A N 1
ATOM 780 C CA . THR A 1 101 ? 11.950 -14.967 -18.031 1.00 97.81 101 THR A CA 1
ATOM 781 C C . THR A 1 101 ? 11.655 -15.070 -16.537 1.00 97.81 101 THR A C 1
ATOM 783 O O . THR A 1 101 ? 10.518 -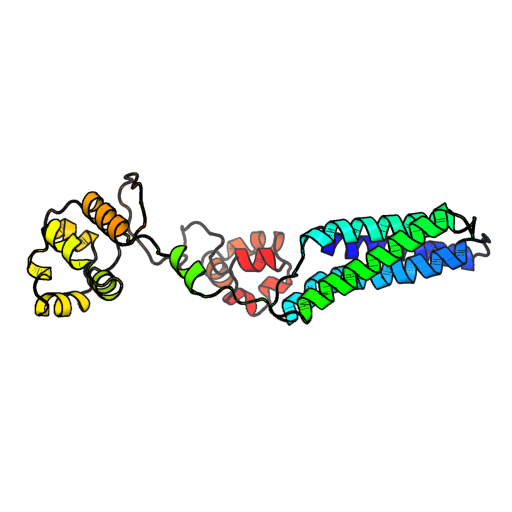14.868 -16.122 1.00 97.81 101 THR A O 1
ATOM 786 N N . LEU A 1 102 ? 12.675 -15.320 -15.713 1.00 98.19 102 LEU A N 1
ATOM 787 C CA . LEU A 1 102 ? 12.537 -15.382 -14.262 1.00 98.19 102 LEU A CA 1
ATOM 788 C C . LEU A 1 102 ? 12.033 -14.053 -13.686 1.00 98.19 102 LEU A C 1
ATOM 790 O O . LEU A 1 102 ? 11.064 -14.054 -12.931 1.00 98.19 102 LEU A O 1
ATOM 794 N N . PHE A 1 103 ? 12.629 -12.922 -14.070 1.00 98.31 103 PHE A N 1
ATOM 795 C CA . PHE A 1 103 ? 12.178 -11.615 -13.586 1.00 98.31 103 PHE A CA 1
ATOM 796 C C . PHE A 1 103 ? 10.787 -11.231 -14.102 1.00 98.31 103 PHE A C 1
ATOM 798 O O . PHE A 1 103 ? 9.990 -10.691 -13.339 1.00 98.31 103 PHE A O 1
ATOM 805 N N . ALA A 1 104 ? 10.452 -11.582 -15.346 1.00 97.69 104 ALA A N 1
ATOM 806 C CA . ALA A 1 104 ? 9.107 -11.392 -15.886 1.00 97.69 104 ALA A CA 1
ATOM 807 C C . ALA A 1 104 ? 8.052 -12.221 -15.126 1.00 97.69 104 ALA A C 1
ATOM 809 O O . ALA A 1 104 ? 6.957 -11.733 -14.853 1.00 97.69 104 ALA A O 1
ATOM 810 N N . VAL A 1 105 ? 8.379 -13.456 -14.725 1.00 98.31 105 VAL A N 1
ATOM 811 C CA . VAL A 1 105 ? 7.501 -14.290 -13.885 1.00 98.31 105 VAL A CA 1
ATOM 812 C C . VAL A 1 105 ? 7.351 -13.697 -12.485 1.00 98.31 105 VAL A C 1
ATOM 814 O O . VAL A 1 105 ? 6.237 -13.650 -11.966 1.00 98.31 105 VAL A O 1
ATOM 817 N N . VAL A 1 106 ? 8.440 -13.210 -11.881 1.00 98.56 106 VAL A N 1
ATOM 818 C CA . VAL A 1 106 ? 8.389 -12.517 -10.582 1.00 98.56 106 VAL A CA 1
ATOM 819 C C . VAL A 1 106 ? 7.473 -11.292 -10.656 1.00 98.56 106 VAL A C 1
ATOM 821 O O . VAL A 1 106 ? 6.646 -11.101 -9.764 1.00 98.56 106 VAL A O 1
ATOM 824 N N . GLU A 1 107 ? 7.555 -10.513 -11.735 1.00 98.25 107 GLU A N 1
ATOM 825 C CA . GLU A 1 107 ? 6.666 -9.373 -11.972 1.00 98.25 107 GLU A CA 1
ATOM 826 C C . GLU A 1 107 ? 5.201 -9.811 -12.135 1.00 98.25 107 GLU A C 1
ATOM 828 O O . GLU A 1 107 ? 4.301 -9.237 -11.524 1.00 98.25 107 GLU A O 1
ATOM 833 N N . GLY A 1 108 ? 4.945 -10.893 -12.876 1.00 98.44 108 GLY A N 1
ATOM 834 C CA . GLY A 1 108 ? 3.604 -11.468 -13.008 1.00 98.44 108 GLY A CA 1
ATOM 835 C C . GLY A 1 108 ? 3.004 -11.923 -11.670 1.00 98.44 108 GLY A C 1
ATOM 836 O O . GLY A 1 108 ? 1.840 -11.639 -11.381 1.00 98.44 108 GLY A O 1
ATOM 837 N N . ILE A 1 109 ? 3.802 -12.578 -10.818 1.00 98.50 109 ILE A N 1
ATOM 838 C CA . ILE A 1 109 ? 3.397 -12.964 -9.454 1.00 98.50 109 ILE A CA 1
ATOM 839 C C . ILE A 1 109 ? 3.084 -11.721 -8.621 1.00 98.50 109 ILE A C 1
ATOM 841 O O . ILE A 1 109 ? 2.105 -11.706 -7.877 1.00 98.50 109 ILE A O 1
ATOM 845 N N . SER A 1 110 ? 3.889 -10.671 -8.762 1.00 98.44 110 SER A N 1
ATOM 846 C CA . SER A 1 110 ? 3.686 -9.405 -8.070 1.00 98.44 110 SER A CA 1
ATOM 847 C C . SER A 1 110 ? 2.323 -8.784 -8.400 1.00 98.44 110 SER A C 1
ATOM 849 O O . SER A 1 110 ? 1.519 -8.529 -7.502 1.00 98.44 110 SER A O 1
ATOM 851 N N . ILE A 1 111 ? 1.988 -8.673 -9.689 1.00 98.50 111 ILE A N 1
ATOM 852 C CA . ILE A 1 111 ? 0.674 -8.190 -10.142 1.00 98.50 111 ILE A CA 1
ATOM 853 C C . ILE A 1 111 ? -0.457 -9.058 -9.564 1.00 98.50 111 ILE A C 1
ATOM 855 O O . ILE A 1 111 ? -1.469 -8.539 -9.085 1.00 98.50 111 ILE A O 1
ATOM 859 N N . ALA A 1 112 ? -0.285 -10.384 -9.553 1.00 98.31 112 ALA A N 1
ATOM 860 C CA . ALA A 1 112 ? -1.273 -11.295 -8.983 1.00 98.31 112 ALA A CA 1
ATOM 861 C C . ALA A 1 112 ? -1.469 -11.079 -7.471 1.00 98.31 112 ALA A C 1
ATOM 863 O O . ALA A 1 112 ? -2.606 -11.116 -7.000 1.00 98.31 112 ALA A O 1
ATOM 864 N N . LEU A 1 113 ? -0.400 -10.793 -6.714 1.00 98.06 113 LEU A N 1
ATOM 865 C CA . LEU A 1 113 ? -0.488 -10.449 -5.290 1.00 98.06 113 LEU A CA 1
ATOM 866 C C . LEU A 1 113 ? -1.318 -9.182 -5.066 1.00 98.06 113 LEU A C 1
ATOM 868 O O . LEU A 1 113 ? -2.142 -9.160 -4.147 1.00 98.06 113 LEU A O 1
ATOM 872 N N . PHE A 1 114 ? -1.135 -8.156 -5.905 1.00 97.88 114 PHE A N 1
ATOM 873 C CA . PHE A 1 114 ? -1.945 -6.938 -5.850 1.00 97.88 114 PHE A CA 1
ATOM 874 C C . PHE A 1 114 ? -3.427 -7.226 -6.037 1.00 97.88 114 PHE A C 1
ATOM 876 O O . PHE A 1 114 ? -4.244 -6.894 -5.173 1.00 97.88 114 PHE A O 1
ATOM 883 N N . VAL A 1 115 ? -3.760 -7.879 -7.151 1.00 97.62 115 VAL A N 1
ATOM 884 C CA . VAL A 1 115 ? -5.144 -8.191 -7.508 1.00 97.62 115 VAL A CA 1
ATOM 885 C C . VAL A 1 115 ? -5.776 -9.060 -6.430 1.00 97.62 115 VAL A C 1
ATOM 887 O O . VAL A 1 115 ? -6.850 -8.725 -5.940 1.00 97.62 115 VAL A O 1
ATOM 890 N N . PHE A 1 116 ? -5.099 -10.127 -6.002 1.00 97.38 116 PHE A N 1
ATOM 891 C CA . PHE A 1 116 ? -5.601 -11.025 -4.968 1.00 97.38 116 PHE A CA 1
ATOM 892 C C . PHE A 1 116 ? -5.904 -10.286 -3.663 1.00 97.38 116 PHE A C 1
ATOM 894 O O . PHE A 1 116 ? -7.013 -10.395 -3.145 1.00 97.38 116 PHE A O 1
ATOM 901 N N . ASN A 1 117 ? -4.952 -9.516 -3.131 1.00 96.19 117 ASN A N 1
ATOM 902 C CA . ASN A 1 117 ? -5.123 -8.860 -1.836 1.00 96.19 117 ASN A CA 1
ATOM 903 C C . ASN A 1 117 ? -6.223 -7.790 -1.887 1.00 96.19 117 ASN A C 1
ATOM 905 O O . ASN A 1 117 ? -7.041 -7.680 -0.970 1.00 96.19 117 ASN A O 1
ATOM 909 N N . LEU A 1 118 ? -6.279 -7.027 -2.981 1.00 95.06 118 LEU A N 1
ATOM 910 C CA . LEU A 1 118 ? -7.285 -5.989 -3.154 1.00 95.06 118 LEU A CA 1
ATOM 911 C C . LEU A 1 118 ? -8.681 -6.589 -3.368 1.00 95.06 118 LEU A C 1
ATOM 913 O O . LEU A 1 118 ? -9.617 -6.197 -2.677 1.00 95.06 118 LEU A O 1
ATOM 917 N N . VAL A 1 119 ? -8.825 -7.590 -4.239 1.00 95.31 119 VAL A N 1
ATOM 918 C CA . VAL A 1 119 ? -10.099 -8.296 -4.457 1.00 95.31 119 VAL A CA 1
ATOM 919 C C . VAL A 1 119 ? -10.567 -8.984 -3.178 1.00 95.31 119 VAL A C 1
ATOM 921 O O . VAL A 1 119 ? -11.727 -8.841 -2.803 1.00 95.31 119 VAL A O 1
ATOM 924 N N . ALA A 1 120 ? -9.671 -9.662 -2.458 1.00 93.25 120 ALA A N 1
ATOM 925 C CA . ALA A 1 120 ? -9.985 -10.278 -1.173 1.00 93.25 120 ALA A CA 1
ATOM 926 C C . ALA A 1 120 ? -10.440 -9.247 -0.130 1.00 93.25 120 ALA A C 1
ATOM 928 O O . ALA A 1 120 ? -11.276 -9.548 0.715 1.00 93.25 120 ALA A O 1
ATOM 929 N N . THR A 1 121 ? -9.914 -8.025 -0.190 1.00 91.56 121 THR A N 1
ATOM 930 C CA . THR A 1 121 ? -10.341 -6.934 0.691 1.00 91.56 121 THR A CA 1
ATOM 931 C C . THR A 1 121 ? -11.722 -6.408 0.303 1.00 91.56 121 THR A C 1
ATOM 933 O O . THR A 1 121 ? -12.563 -6.182 1.168 1.00 91.56 121 THR A O 1
ATOM 936 N N . LEU A 1 122 ? -11.984 -6.224 -0.990 1.00 91.44 122 LEU A N 1
ATOM 937 C CA . LEU A 1 122 ? -13.222 -5.606 -1.459 1.00 91.44 122 LEU A CA 1
ATOM 938 C C . LEU A 1 122 ? -14.401 -6.586 -1.457 1.00 91.44 122 LEU A C 1
ATOM 940 O O . LEU A 1 122 ? -15.461 -6.246 -0.932 1.00 91.44 122 LEU A O 1
ATOM 944 N N . LEU A 1 123 ? -14.209 -7.803 -1.970 1.00 89.94 123 LEU A N 1
ATOM 945 C CA . LEU A 1 123 ? -15.296 -8.745 -2.253 1.00 89.94 123 LEU A CA 1
ATOM 946 C C . LEU A 1 123 ? -15.537 -9.786 -1.161 1.00 89.94 123 LEU A C 1
ATOM 948 O O . LEU A 1 123 ? -16.666 -10.242 -1.021 1.00 89.94 123 LEU A O 1
ATOM 952 N N . LEU A 1 124 ? -14.521 -10.177 -0.384 1.00 83.06 124 LEU A N 1
ATOM 953 C CA . LEU A 1 124 ? -14.753 -11.142 0.691 1.00 83.06 124 LEU A CA 1
ATOM 954 C C . LEU A 1 124 ? -15.352 -10.420 1.895 1.00 83.06 124 LEU A C 1
ATOM 956 O O . LEU A 1 124 ? -14.813 -9.426 2.397 1.00 83.06 124 LEU A O 1
ATOM 960 N N . GLU A 1 125 ? -16.481 -10.931 2.363 1.00 70.31 125 GLU A N 1
ATOM 961 C CA . GLU A 1 125 ? -17.051 -10.541 3.641 1.00 70.31 125 GLU A CA 1
ATOM 962 C C . GLU A 1 125 ? -16.104 -11.015 4.757 1.00 70.31 125 GLU A C 1
ATOM 964 O O . GLU A 1 125 ? -15.475 -12.080 4.691 1.00 70.31 125 GLU A O 1
ATOM 969 N N . GLU A 1 126 ? -15.893 -10.178 5.769 1.00 62.12 126 GLU A N 1
ATOM 970 C CA . GLU A 1 126 ? -15.283 -10.669 6.999 1.00 62.12 126 GLU A CA 1
ATOM 971 C C . GLU A 1 126 ? -16.327 -11.543 7.689 1.00 62.12 126 GLU A C 1
ATOM 973 O O . GLU A 1 126 ? -17.431 -11.074 7.966 1.00 62.12 126 GLU A O 1
ATOM 978 N N . GLU A 1 127 ? -15.996 -12.806 7.980 1.00 55.16 127 GLU A N 1
ATOM 979 C CA . GLU A 1 127 ? -16.769 -13.554 8.965 1.00 55.16 127 GLU A CA 1
ATOM 980 C C . GLU A 1 127 ? -16.748 -12.734 10.252 1.00 55.16 127 GLU A C 1
ATOM 982 O O . GLU A 1 127 ? -15.720 -12.607 10.927 1.00 55.16 127 GLU A O 1
ATOM 987 N N . ARG A 1 128 ? -17.886 -12.121 10.571 1.00 46.09 128 ARG A N 1
ATOM 988 C CA . ARG A 1 128 ? -18.088 -11.429 11.832 1.00 46.09 128 ARG A CA 1
ATOM 989 C C . ARG A 1 128 ? -17.904 -12.474 12.925 1.00 46.09 128 ARG A C 1
ATOM 991 O O . ARG A 1 128 ? -18.821 -13.254 13.177 1.00 46.09 128 ARG A O 1
ATOM 998 N N . LYS A 1 129 ? -16.725 -12.514 13.560 1.00 40.88 129 LYS A N 1
ATOM 999 C CA . LYS A 1 129 ? -16.506 -13.368 14.735 1.00 40.88 129 LYS A CA 1
ATOM 1000 C C . LYS A 1 129 ? -17.683 -13.142 15.692 1.00 40.88 129 LYS A C 1
ATOM 1002 O O . LYS A 1 129 ? -17.989 -11.981 15.986 1.00 40.88 129 LYS A O 1
ATOM 1007 N N . PRO A 1 130 ? -18.386 -14.203 16.126 1.00 37.16 130 PRO A N 1
ATOM 1008 C CA . PRO A 1 130 ? -19.604 -14.050 16.902 1.00 37.16 130 PRO A CA 1
ATOM 1009 C C . PRO A 1 130 ? -19.312 -13.251 18.175 1.00 37.16 130 PRO A C 1
ATOM 1011 O O . PRO A 1 130 ? -18.284 -13.442 18.830 1.00 37.16 130 PRO A O 1
ATOM 1014 N N . ALA A 1 131 ? -20.233 -12.345 18.513 1.00 46.53 131 ALA A N 1
ATOM 1015 C CA . ALA A 1 131 ? -20.138 -11.396 19.626 1.00 46.53 131 ALA A CA 1
ATOM 1016 C C . ALA A 1 131 ? -19.744 -12.039 20.976 1.00 46.53 131 ALA A C 1
ATOM 1018 O O . ALA A 1 131 ? -19.164 -11.374 21.833 1.00 46.53 131 ALA A O 1
ATOM 1019 N N . SER A 1 132 ? -19.963 -13.349 21.131 1.00 45.38 132 SER A N 1
ATOM 1020 C CA . SER A 1 132 ? -19.621 -14.138 22.317 1.00 45.38 132 SER A CA 1
ATOM 1021 C C . SER A 1 132 ? -18.123 -14.186 22.653 1.00 45.38 132 SER A C 1
ATOM 1023 O O . SER A 1 132 ? -17.777 -14.388 23.818 1.00 45.38 132 SER A O 1
ATOM 1025 N N . GLN A 1 133 ? -17.222 -13.980 21.684 1.00 46.16 133 GLN A N 1
ATOM 1026 C CA . GLN A 1 133 ? -15.776 -13.925 21.950 1.00 46.16 133 GLN A CA 1
ATOM 1027 C C . GLN A 1 133 ? -15.293 -12.515 22.328 1.00 46.16 133 GLN A C 1
ATOM 1029 O O . GLN A 1 133 ? -14.408 -12.389 23.169 1.00 46.16 133 GLN A O 1
ATOM 1034 N N . GLN A 1 134 ? -15.911 -11.454 21.795 1.00 45.97 134 GLN A N 1
ATOM 1035 C CA . GLN A 1 134 ? -15.578 -10.064 22.152 1.00 45.97 134 GLN A CA 1
ATOM 1036 C C . GLN A 1 134 ? -16.102 -9.658 23.539 1.00 45.97 134 GLN A C 1
ATOM 1038 O O . GLN A 1 134 ? -15.532 -8.780 24.185 1.00 45.97 134 GLN A O 1
ATOM 1043 N N . GLU A 1 135 ? -17.168 -10.298 24.022 1.00 44.59 135 GLU A N 1
ATOM 1044 C CA . GLU A 1 135 ? -17.779 -9.978 25.316 1.00 44.59 135 GLU A CA 1
ATOM 1045 C C . GLU A 1 135 ? -16.974 -10.508 26.517 1.00 44.59 135 GLU A C 1
ATOM 1047 O O . GLU A 1 135 ? -16.926 -9.863 27.567 1.00 44.59 135 GLU A O 1
ATOM 1052 N N . LYS A 1 136 ? -16.251 -11.628 26.356 1.00 42.97 136 LYS A N 1
ATOM 1053 C CA . LYS A 1 136 ? -15.364 -12.166 27.406 1.00 42.97 136 LYS A CA 1
ATOM 1054 C C . LYS A 1 136 ? -14.106 -11.323 27.636 1.00 42.97 136 LYS A C 1
ATOM 1056 O O . LYS A 1 136 ? -13.555 -11.364 28.729 1.00 42.97 136 LYS A O 1
ATOM 1061 N N . GLU A 1 137 ? -13.687 -10.523 26.659 1.00 47.41 137 GLU A N 1
ATOM 1062 C CA . GLU A 1 137 ? -12.438 -9.750 26.720 1.00 47.41 137 GLU A CA 1
ATOM 1063 C C . GLU A 1 137 ? -12.627 -8.292 27.183 1.00 47.41 137 GLU A C 1
ATOM 1065 O O . GLU A 1 137 ? -11.659 -7.544 27.312 1.00 47.41 137 GLU A O 1
ATOM 1070 N N . ARG A 1 138 ? -13.867 -7.851 27.449 1.00 49.44 138 ARG A N 1
ATOM 1071 C CA . ARG A 1 138 ? -14.175 -6.421 27.654 1.00 49.44 138 ARG A CA 1
ATOM 1072 C C . ARG A 1 138 ? -15.004 -6.081 28.890 1.00 49.44 138 ARG A C 1
ATOM 1074 O O . ARG A 1 138 ? -15.619 -5.011 28.939 1.00 49.44 138 ARG A O 1
ATOM 1081 N N . LYS A 1 139 ? -14.997 -6.916 29.930 1.00 62.47 139 LYS A N 1
ATOM 1082 C CA . LYS A 1 139 ? -15.518 -6.481 31.234 1.00 62.47 139 LYS A CA 1
ATOM 1083 C C . LYS A 1 139 ? -14.551 -5.459 31.833 1.00 62.47 139 LYS A C 1
ATOM 1085 O O . LYS A 1 139 ? -13.487 -5.801 32.333 1.00 62.47 139 LYS A O 1
ATOM 1090 N N . LYS A 1 140 ? -14.898 -4.173 31.713 1.00 73.94 140 LYS A N 1
ATOM 1091 C CA . LYS A 1 140 ? -14.144 -3.081 32.345 1.00 73.94 140 LYS A CA 1
ATOM 1092 C C . LYS A 1 140 ? -14.165 -3.267 33.870 1.00 73.94 140 LYS A C 1
ATOM 1094 O O . LYS A 1 140 ? -15.231 -3.602 34.394 1.00 73.94 140 LYS A O 1
ATOM 1099 N N . PRO A 1 141 ? -13.049 -2.998 34.568 1.00 82.56 141 PRO A N 1
ATOM 1100 C CA . PRO A 1 141 ? -13.011 -3.093 36.018 1.00 82.56 141 PRO A CA 1
ATOM 1101 C C . PRO A 1 141 ? -13.986 -2.099 36.658 1.00 82.56 141 PRO A C 1
ATOM 1103 O O . PRO A 1 141 ? -14.145 -0.969 36.188 1.00 82.56 141 PRO A O 1
ATOM 1106 N N . ILE A 1 142 ? -14.622 -2.523 37.745 1.00 83.88 142 ILE A N 1
ATOM 1107 C CA . ILE A 1 142 ? -15.391 -1.668 38.640 1.00 83.88 142 ILE A CA 1
ATOM 1108 C C . ILE A 1 142 ? -14.406 -0.768 39.386 1.00 83.88 142 ILE A C 1
ATOM 1110 O O . ILE A 1 142 ? -13.450 -1.245 39.997 1.00 83.88 142 ILE A O 1
ATOM 1114 N N . LEU A 1 143 ? -14.625 0.544 39.316 1.00 84.69 143 LEU A N 1
ATOM 1115 C CA . LEU A 1 143 ? -13.768 1.553 39.936 1.00 84.69 143 LEU A CA 1
ATOM 1116 C C . LEU A 1 143 ? -14.477 2.203 41.137 1.00 84.69 143 LEU A C 1
ATOM 1118 O O . LEU A 1 143 ? -15.697 2.362 41.096 1.00 84.69 143 LEU A O 1
ATOM 1122 N N . PRO A 1 144 ? -13.737 2.691 42.155 1.00 81.56 144 PRO A N 1
ATOM 1123 C CA . PRO A 1 144 ? -14.316 3.338 43.341 1.00 81.56 144 PRO A CA 1
ATOM 1124 C C . PRO A 1 144 ? -15.271 4.508 43.050 1.00 81.56 144 PRO A C 1
ATOM 1126 O O . PRO A 1 144 ? -16.175 4.792 43.832 1.00 81.56 144 PRO A O 1
ATOM 1129 N N . GLY A 1 145 ? -15.069 5.210 41.932 1.00 83.12 145 GLY A N 1
ATOM 1130 C CA . GLY A 1 145 ? -15.893 6.353 41.531 1.00 83.12 145 GLY A CA 1
ATOM 1131 C C . GLY A 1 145 ? -17.201 5.989 40.823 1.00 83.12 145 GLY A C 1
ATOM 1132 O O . GLY A 1 145 ? -17.967 6.890 40.504 1.00 83.12 145 GLY A O 1
ATOM 1133 N N . MET A 1 146 ? -17.457 4.707 40.545 1.00 86.00 146 MET A N 1
ATOM 1134 C CA . MET A 1 146 ? -18.711 4.280 39.920 1.00 86.00 146 MET A CA 1
ATOM 1135 C C . MET A 1 146 ? -19.881 4.418 40.896 1.00 86.00 146 MET A C 1
ATOM 1137 O O . MET A 1 146 ? -19.706 4.256 42.108 1.00 86.00 146 MET A O 1
ATOM 1141 N N . ARG A 1 147 ? -21.079 4.710 40.376 1.00 90.25 147 ARG A N 1
ATOM 1142 C CA . ARG A 1 147 ? -22.295 4.778 41.194 1.00 90.25 147 ARG A CA 1
ATOM 1143 C C . ARG A 1 147 ? -22.724 3.383 41.622 1.00 90.25 147 ARG A C 1
ATOM 1145 O O . ARG A 1 147 ? -22.726 2.454 40.818 1.00 90.25 147 ARG A O 1
ATOM 1152 N N . VAL A 1 148 ? -23.122 3.244 42.885 1.00 86.25 148 VAL A N 1
ATOM 1153 C CA . VAL A 1 148 ? -23.600 1.963 43.429 1.00 86.25 148 VAL A CA 1
ATOM 1154 C C . VAL A 1 148 ? -24.825 1.486 42.642 1.00 86.25 148 VAL A C 1
ATOM 1156 O O . VAL A 1 148 ? -24.887 0.321 42.261 1.00 86.25 148 VAL A O 1
ATOM 1159 N N . GLY A 1 149 ? -25.740 2.404 42.315 1.00 85.62 149 GLY A N 1
ATOM 1160 C CA . GLY A 1 149 ? -26.912 2.141 41.482 1.00 85.62 149 GLY A CA 1
ATOM 1161 C C . GLY A 1 149 ? -26.588 1.517 40.123 1.00 85.62 149 GLY A C 1
ATOM 1162 O O . GLY A 1 149 ? -27.083 0.437 39.811 1.00 85.62 149 GLY A O 1
ATOM 1163 N N . GLU A 1 150 ? -25.687 2.148 39.366 1.00 85.44 150 GLU A N 1
ATOM 1164 C CA . GLU A 1 150 ? -25.252 1.684 38.038 1.00 85.44 150 GLU A CA 1
ATOM 1165 C C . GLU A 1 150 ? -24.611 0.291 38.097 1.00 85.44 150 GLU A C 1
ATOM 1167 O O . GLU A 1 150 ? -24.809 -0.541 37.214 1.00 85.44 150 GLU A O 1
ATOM 1172 N N . VAL A 1 151 ? -23.839 0.013 39.150 1.00 87.38 151 VAL A N 1
ATOM 1173 C CA . VAL A 1 151 ? -23.188 -1.290 39.339 1.00 87.38 151 VAL A CA 1
ATOM 1174 C C . VAL A 1 151 ? -24.217 -2.377 39.667 1.00 87.38 151 VAL A C 1
ATOM 1176 O O . VAL A 1 151 ? -24.133 -3.471 39.108 1.00 87.38 151 VAL A O 1
ATOM 1179 N N . LEU A 1 152 ? -25.210 -2.073 40.511 1.00 87.69 152 LEU A N 1
ATOM 1180 C CA . LEU A 1 152 ? -26.315 -2.976 40.865 1.00 87.69 152 LEU A CA 1
ATOM 1181 C C . LEU A 1 152 ? -27.278 -3.256 39.703 1.00 87.69 152 LEU A C 1
ATOM 1183 O O . LEU A 1 152 ? -27.962 -4.280 39.707 1.00 87.69 152 LEU A O 1
ATOM 1187 N N . GLU A 1 153 ? -27.393 -2.332 38.753 1.00 86.81 153 GLU A N 1
ATOM 1188 C CA . GLU A 1 153 ? -28.179 -2.508 37.531 1.00 86.81 153 GLU A CA 1
ATOM 1189 C C . GLU A 1 153 ? -27.411 -3.330 36.493 1.00 86.81 153 GLU A C 1
ATOM 1191 O O . GLU A 1 153 ? -27.948 -4.270 35.911 1.00 86.81 153 GLU A O 1
ATOM 1196 N N . LYS A 1 154 ? -26.124 -3.021 36.309 1.00 84.44 154 LYS A N 1
ATOM 1197 C CA . LYS A 1 154 ? -25.284 -3.648 35.288 1.00 84.44 154 LYS A CA 1
ATOM 1198 C C . LYS A 1 154 ? -24.914 -5.101 35.593 1.00 84.44 154 LYS A C 1
ATOM 1200 O O . LYS A 1 154 ? -24.708 -5.876 34.660 1.00 84.44 154 LYS A O 1
ATOM 1205 N N . TYR A 1 155 ? -24.793 -5.473 36.868 1.00 87.38 155 TYR A N 1
ATOM 1206 C CA . TYR A 1 155 ? -24.360 -6.811 37.275 1.00 87.38 155 TYR A CA 1
ATOM 1207 C C . TYR A 1 155 ? -25.370 -7.449 38.245 1.00 87.38 155 TYR A C 1
ATOM 1209 O O . TYR A 1 155 ? -25.305 -7.213 39.455 1.00 87.38 155 TYR A O 1
ATOM 1217 N N . PRO A 1 156 ? -26.300 -8.288 37.749 1.00 83.88 156 PRO A N 1
ATOM 1218 C CA . PRO A 1 156 ? -27.218 -9.040 38.601 1.00 83.88 156 PRO A CA 1
ATOM 1219 C C . PRO A 1 156 ? -26.456 -9.889 39.632 1.00 83.88 156 PRO A C 1
ATOM 1221 O O . PRO A 1 156 ? -25.420 -10.469 39.320 1.00 83.88 156 PRO A O 1
ATOM 1224 N N . GLY A 1 157 ? -26.943 -9.945 40.875 1.00 85.62 157 GLY A N 1
ATOM 1225 C CA . GLY A 1 157 ? -26.297 -10.704 41.961 1.00 85.62 157 GLY A CA 1
ATOM 1226 C C . GLY A 1 157 ? -25.147 -9.981 42.678 1.00 85.62 157 GLY A C 1
ATOM 1227 O O . GLY A 1 157 ? -24.835 -10.323 43.812 1.00 85.62 157 GLY A O 1
ATOM 1228 N N . ILE A 1 158 ? -24.595 -8.897 42.119 1.00 90.00 158 ILE A N 1
ATOM 1229 C CA . ILE A 1 158 ? -23.436 -8.209 42.720 1.00 90.00 158 ILE A CA 1
ATOM 1230 C C . ILE A 1 158 ? -23.721 -7.584 44.099 1.00 90.00 158 ILE A C 1
ATOM 1232 O O . ILE A 1 158 ? -22.806 -7.347 44.888 1.00 90.00 158 ILE A O 1
ATOM 1236 N N . HIS A 1 159 ? -24.996 -7.344 44.419 1.00 88.25 159 HIS A N 1
ATOM 1237 C CA . HIS A 1 159 ? -25.452 -6.861 45.725 1.00 88.25 159 HIS A CA 1
ATOM 1238 C C . HIS A 1 159 ? -24.999 -7.749 46.896 1.00 88.25 159 HIS A C 1
ATOM 1240 O O . HIS A 1 159 ? -24.749 -7.226 47.978 1.00 88.25 159 HIS A O 1
ATOM 1246 N N . GLU A 1 160 ? -24.820 -9.056 46.687 1.00 88.50 160 GLU A N 1
ATOM 1247 C CA . GLU A 1 160 ? -24.318 -9.977 47.714 1.00 88.50 160 GLU A CA 1
ATOM 1248 C C . GLU A 1 160 ? -22.888 -9.634 48.146 1.00 88.50 160 GLU A C 1
ATOM 1250 O O . GLU A 1 160 ? -22.526 -9.776 49.314 1.00 88.50 160 GLU A O 1
ATOM 1255 N N . VAL A 1 161 ? -22.065 -9.126 47.221 1.00 89.94 161 VAL A N 1
ATOM 1256 C CA . VAL A 1 161 ? -20.722 -8.627 47.538 1.00 89.94 161 VAL A CA 1
ATOM 1257 C C . VAL A 1 161 ? -20.825 -7.401 48.447 1.00 89.94 161 VAL A C 1
ATOM 1259 O O . VAL A 1 161 ? -20.170 -7.352 49.481 1.00 89.94 161 VAL A O 1
ATOM 1262 N N . PHE A 1 162 ? -21.707 -6.449 48.131 1.00 88.94 162 PHE A N 1
ATOM 1263 C CA . PHE A 1 162 ? -21.923 -5.277 48.984 1.00 88.94 162 PHE A CA 1
ATOM 1264 C C . PHE A 1 162 ? -22.438 -5.660 50.383 1.00 88.94 162 PHE A C 1
ATOM 1266 O O . PHE A 1 162 ? -21.963 -5.123 51.383 1.00 88.94 162 PHE A O 1
ATOM 1273 N N . VAL A 1 163 ? -23.365 -6.616 50.482 1.00 89.94 163 VAL A N 1
ATOM 1274 C CA . VAL A 1 163 ? -23.898 -7.093 51.771 1.00 89.94 163 VAL A CA 1
ATOM 1275 C C . VAL A 1 163 ? -22.796 -7.717 52.637 1.00 89.94 163 VAL A C 1
ATOM 1277 O O . VAL A 1 163 ? -22.705 -7.390 53.821 1.00 89.94 163 VAL A O 1
ATOM 1280 N N . ARG A 1 164 ? -21.907 -8.535 52.050 1.00 88.56 164 ARG A N 1
ATOM 1281 C CA . ARG A 1 164 ? -20.747 -9.124 52.754 1.00 88.56 164 ARG A CA 1
ATOM 1282 C C . ARG A 1 164 ? -19.798 -8.076 53.337 1.00 88.56 164 ARG A C 1
ATOM 1284 O O . ARG A 1 164 ? -19.206 -8.313 54.383 1.00 88.56 164 ARG A O 1
ATOM 1291 N N . HIS A 1 165 ? -19.698 -6.916 52.693 1.00 86.88 165 HIS A N 1
ATOM 1292 C CA . HIS A 1 165 ? -18.855 -5.794 53.115 1.00 86.88 165 HIS A CA 1
ATOM 1293 C C . HIS A 1 165 ? -19.579 -4.772 54.013 1.00 86.88 165 HIS A C 1
ATOM 1295 O O . HIS A 1 165 ? -19.042 -3.703 54.277 1.00 86.88 165 HIS A O 1
ATOM 1301 N N . GLY A 1 166 ? -20.786 -5.080 54.506 1.00 82.44 166 GLY A N 1
ATOM 1302 C CA . GLY A 1 166 ? -21.482 -4.268 55.516 1.00 82.44 166 GLY A CA 1
ATOM 1303 C C . GLY A 1 166 ? -22.680 -3.458 55.012 1.00 82.44 166 GLY A C 1
ATOM 1304 O O . GLY A 1 166 ? -23.362 -2.817 55.812 1.00 82.44 166 GLY A O 1
ATOM 1305 N N . PHE A 1 167 ? -23.021 -3.522 53.722 1.00 87.44 167 PHE A N 1
ATOM 1306 C CA . PHE A 1 167 ? -24.197 -2.839 53.163 1.00 87.44 167 PHE A CA 1
ATOM 1307 C C . PHE A 1 167 ? -25.476 -3.690 53.268 1.00 87.44 167 PHE A C 1
ATOM 1309 O O . PHE A 1 167 ? -26.127 -3.989 52.268 1.00 87.44 167 PHE A O 1
ATOM 1316 N N . GLN A 1 168 ? -25.855 -4.080 54.489 1.00 85.81 168 GLN A N 1
ATOM 1317 C CA . GLN A 1 168 ? -26.996 -4.976 54.755 1.00 85.81 168 GLN A CA 1
ATOM 1318 C C . GLN A 1 168 ? -28.332 -4.467 54.188 1.00 85.81 168 GLN A C 1
ATOM 1320 O O . GLN A 1 168 ? -29.173 -5.257 53.764 1.00 85.81 168 GLN A O 1
ATOM 1325 N N . SER A 1 169 ? -28.526 -3.147 54.105 1.00 83.31 169 SER A N 1
ATOM 1326 C CA . SER A 1 169 ? -29.755 -2.557 53.558 1.00 83.31 169 SER A CA 1
ATOM 1327 C C . SER A 1 169 ? -29.991 -2.915 52.081 1.00 83.31 169 SER A C 1
ATOM 1329 O O . SER A 1 169 ? -31.143 -2.974 51.643 1.00 83.31 169 SER A O 1
ATOM 1331 N N . LEU A 1 170 ? -28.931 -3.240 51.326 1.00 85.50 170 LEU A N 1
ATOM 1332 C CA . LEU A 1 170 ? -29.003 -3.690 49.930 1.00 85.50 170 LEU A CA 1
ATOM 1333 C C . LEU A 1 170 ? -29.489 -5.141 49.770 1.00 85.50 170 LEU A C 1
ATOM 1335 O O . LEU A 1 170 ? -29.713 -5.580 48.640 1.00 85.50 170 LEU A O 1
ATOM 1339 N N . ALA A 1 171 ? -29.700 -5.883 50.862 1.00 83.81 171 ALA A N 1
ATOM 1340 C CA . ALA A 1 171 ? -30.367 -7.185 50.822 1.00 83.81 171 ALA A CA 1
ATOM 1341 C C . ALA A 1 171 ? -31.855 -7.057 50.440 1.00 83.81 171 ALA A C 1
ATOM 1343 O O . ALA A 1 171 ? -32.408 -7.946 49.791 1.00 83.81 171 ALA A O 1
ATOM 1344 N N . SER A 1 172 ? -32.488 -5.925 50.770 1.00 87.31 172 SER A N 1
ATOM 1345 C CA . SER A 1 172 ? -33.890 -5.659 50.435 1.00 87.31 172 SER A CA 1
ATOM 1346 C C . SER A 1 172 ? -34.053 -5.077 49.026 1.00 87.31 172 SER A C 1
ATOM 1348 O O . SER A 1 172 ? -33.331 -4.167 48.616 1.00 87.31 172 SER A O 1
ATOM 1350 N N . GLU A 1 173 ? -35.028 -5.581 48.270 1.00 83.56 173 GLU A N 1
ATOM 1351 C CA . GLU A 1 173 ? -35.274 -5.147 46.890 1.00 83.56 173 GLU A CA 1
ATOM 1352 C C . GLU A 1 173 ? -35.765 -3.698 46.796 1.00 83.56 173 GLU A C 1
ATOM 1354 O O . GLU A 1 173 ? -35.270 -2.931 45.969 1.00 83.56 173 GLU A O 1
ATOM 1359 N N . ALA A 1 174 ? -36.656 -3.298 47.706 1.00 81.19 174 ALA A N 1
ATOM 1360 C CA . ALA A 1 174 ? -37.176 -1.935 47.778 1.00 81.19 174 ALA A CA 1
ATOM 1361 C C . ALA A 1 174 ? -36.057 -0.896 47.973 1.00 81.19 174 ALA A C 1
ATOM 1363 O O . ALA A 1 174 ? -36.038 0.142 47.312 1.00 81.19 174 ALA A O 1
ATOM 1364 N N . HIS A 1 175 ? -35.073 -1.191 48.828 1.00 82.00 175 HIS A N 1
ATOM 1365 C CA . HIS A 1 175 ? -33.956 -0.279 49.057 1.00 82.00 175 HIS A CA 1
ATOM 1366 C C . HIS A 1 175 ? -32.954 -0.277 47.896 1.00 82.00 175 HIS A C 1
ATOM 1368 O O . HIS A 1 175 ? -32.403 0.773 47.574 1.00 82.00 175 HIS A O 1
ATOM 1374 N N . ARG A 1 176 ? -32.752 -1.410 47.203 1.00 85.88 176 ARG A N 1
ATOM 1375 C CA . ARG A 1 176 ? -31.951 -1.436 45.964 1.00 85.88 176 ARG A CA 1
ATOM 1376 C C . ARG A 1 176 ? -32.551 -0.531 44.890 1.00 85.88 176 ARG A C 1
ATOM 1378 O O . ARG A 1 176 ? -31.799 0.186 44.238 1.00 85.88 176 ARG A O 1
ATOM 1385 N N . ALA A 1 177 ? -33.875 -0.536 44.730 1.00 81.88 177 ALA A N 1
ATOM 1386 C CA . ALA A 1 177 ? -34.562 0.350 43.790 1.00 81.88 177 ALA A CA 1
ATOM 1387 C C . ALA A 1 177 ? -34.346 1.830 44.146 1.00 81.88 177 ALA A C 1
ATOM 1389 O O . ALA A 1 177 ? -34.005 2.624 43.279 1.00 81.88 177 ALA A O 1
ATOM 1390 N N . GLN A 1 178 ? -34.427 2.186 45.431 1.00 82.94 178 GLN A N 1
ATOM 1391 C CA . GLN A 1 178 ? -34.155 3.551 45.891 1.00 82.94 178 GLN A CA 1
ATOM 1392 C C . GLN A 1 178 ? -32.694 3.976 45.664 1.00 82.94 178 GLN A C 1
ATOM 1394 O O . GLN A 1 178 ? -32.430 5.101 45.252 1.00 82.94 178 GLN A O 1
ATOM 1399 N N . VAL A 1 179 ? -31.731 3.085 45.923 1.00 83.12 179 VAL A N 1
ATOM 1400 C CA . VAL A 1 179 ? -30.294 3.374 45.772 1.00 83.12 179 VAL A CA 1
ATOM 1401 C C . VAL A 1 179 ? -29.885 3.538 44.304 1.00 83.12 179 VAL A C 1
ATOM 1403 O O . VAL A 1 179 ? -28.916 4.246 44.033 1.00 83.12 179 VAL A O 1
ATOM 1406 N N . ARG A 1 180 ? -30.625 2.946 43.356 1.00 83.12 180 ARG A N 1
ATOM 1407 C CA . ARG A 1 180 ? -30.387 3.129 41.912 1.00 83.12 180 ARG A CA 1
ATOM 1408 C C . ARG A 1 180 ? -30.552 4.577 41.453 1.00 83.12 180 ARG A C 1
ATOM 1410 O O . ARG A 1 180 ? -29.766 5.031 40.630 1.00 83.12 180 ARG A O 1
ATOM 1417 N N . GLU A 1 181 ? -31.481 5.308 42.060 1.00 80.69 181 GLU A N 1
ATOM 1418 C CA . GLU A 1 181 ? -31.773 6.709 41.728 1.00 80.69 181 GLU A CA 1
ATOM 1419 C C . GLU A 1 181 ? -30.824 7.711 42.412 1.00 80.69 181 GLU A C 1
ATOM 1421 O O . GLU A 1 181 ? -30.794 8.895 42.074 1.00 80.69 181 GLU A O 1
ATOM 1426 N N . LEU A 1 182 ? -30.032 7.268 43.395 1.00 81.25 182 LEU A N 1
ATOM 1427 C CA . LEU A 1 182 ? -29.169 8.155 44.172 1.00 81.25 182 LEU A CA 1
ATOM 1428 C C . LEU A 1 182 ? -27.784 8.319 43.517 1.00 81.25 182 LEU A C 1
ATOM 1430 O O . LEU A 1 182 ? -27.148 7.329 43.143 1.00 81.25 182 LEU A O 1
ATOM 1434 N N . PRO A 1 183 ? -27.220 9.543 43.465 1.00 82.19 183 PRO A N 1
ATOM 1435 C CA . PRO A 1 183 ? -25.889 9.800 42.910 1.00 82.19 183 PRO A CA 1
ATOM 1436 C C . PRO A 1 183 ? -24.760 9.410 43.888 1.00 82.19 183 PRO A C 1
ATOM 1438 O O . PRO A 1 183 ? -23.804 10.157 44.085 1.00 82.19 183 PRO A O 1
ATOM 1441 N N . ILE A 1 184 ? -24.864 8.245 44.536 1.00 84.38 184 ILE A N 1
ATOM 1442 C CA . ILE A 1 184 ? -23.902 7.758 45.533 1.00 84.38 184 ILE A CA 1
ATOM 1443 C C . ILE A 1 184 ? -22.876 6.851 44.848 1.00 84.38 184 ILE A C 1
ATOM 1445 O O . ILE A 1 184 ? -23.218 5.815 44.273 1.00 84.38 184 ILE A O 1
ATOM 1449 N N . THR A 1 185 ? -21.599 7.225 44.931 1.00 90.12 185 THR A N 1
ATOM 1450 C CA . THR A 1 185 ? -20.479 6.401 44.445 1.00 90.12 185 THR A CA 1
ATOM 1451 C C . THR A 1 185 ? -20.065 5.344 45.465 1.00 90.12 185 THR A C 1
ATOM 1453 O O . THR A 1 185 ? -20.315 5.506 46.661 1.00 90.12 185 THR A O 1
ATOM 1456 N N . ILE A 1 186 ? -19.394 4.278 45.015 1.00 86.00 186 ILE A N 1
ATOM 1457 C CA . ILE A 1 186 ? -18.857 3.235 45.907 1.00 86.00 186 ILE A CA 1
ATOM 1458 C C . ILE A 1 186 ? -17.946 3.862 46.971 1.00 86.00 186 ILE A C 1
ATOM 1460 O O . ILE A 1 186 ? -18.098 3.577 48.154 1.00 86.00 186 ILE A O 1
ATOM 1464 N N . ASN A 1 187 ? -17.069 4.789 46.579 1.00 83.88 187 ASN A N 1
ATOM 1465 C CA . ASN A 1 187 ? -16.173 5.477 47.507 1.00 83.88 187 ASN A CA 1
ATOM 1466 C C . ASN A 1 187 ? -16.939 6.284 48.575 1.00 83.88 187 ASN A C 1
ATOM 1468 O O . ASN A 1 187 ? -16.611 6.227 49.759 1.00 83.88 187 ASN A O 1
ATOM 1472 N N . MET A 1 188 ? -17.997 7.005 48.181 1.00 81.81 188 MET A N 1
ATOM 1473 C CA . MET A 1 188 ? -18.838 7.752 49.126 1.00 81.81 188 MET A CA 1
ATOM 1474 C C . MET A 1 188 ? -19.584 6.825 50.088 1.00 81.81 188 MET A C 1
ATOM 1476 O O . MET A 1 188 ? -19.644 7.109 51.284 1.00 81.81 188 MET A O 1
ATOM 1480 N N . ALA A 1 189 ? -20.128 5.719 49.576 1.00 84.12 189 ALA A N 1
ATOM 1481 C CA . ALA A 1 189 ? -20.819 4.722 50.380 1.00 84.12 189 ALA A CA 1
ATOM 1482 C C . ALA A 1 189 ? -19.863 4.092 51.407 1.00 84.12 189 ALA A C 1
ATOM 1484 O O . ALA A 1 189 ? -20.149 4.089 52.601 1.00 84.12 189 ALA A O 1
ATOM 1485 N N . CYS A 1 190 ? -18.683 3.653 50.973 1.00 84.88 190 CYS A N 1
ATOM 1486 C CA . CYS A 1 190 ? -17.672 3.072 51.850 1.00 84.88 190 CYS A CA 1
ATOM 1487 C C . CYS A 1 190 ? -17.189 4.049 52.925 1.00 84.88 190 CYS A C 1
ATOM 1489 O O . CYS A 1 190 ? -17.182 3.699 54.102 1.00 84.88 190 CYS A O 1
ATOM 1491 N N . LYS A 1 191 ? -16.874 5.299 52.554 1.00 83.44 191 LYS A N 1
ATOM 1492 C CA . LYS A 1 191 ? -16.441 6.332 53.508 1.00 83.44 191 LYS A CA 1
ATOM 1493 C C . LYS A 1 191 ? -17.502 6.617 54.573 1.00 83.44 191 LYS A C 1
ATOM 1495 O O . LYS A 1 191 ? -17.162 6.811 55.734 1.00 83.44 191 LYS A O 1
ATOM 1500 N N . LYS A 1 192 ? -18.783 6.629 54.190 1.00 80.69 192 LYS A N 1
ATOM 1501 C CA . LYS A 1 192 ? -19.903 6.860 55.116 1.00 80.69 192 LYS A CA 1
ATOM 1502 C C . LYS A 1 192 ? -20.137 5.683 56.068 1.00 80.69 192 LYS A C 1
ATOM 1504 O O . LYS A 1 192 ? -20.549 5.905 57.201 1.00 80.69 192 LYS A O 1
ATOM 1509 N N . HIS A 1 193 ? -19.889 4.458 55.611 1.00 83.12 193 HIS A N 1
ATOM 1510 C CA . HIS A 1 193 ? -20.147 3.229 56.366 1.00 83.12 193 HIS A CA 1
ATOM 1511 C C . HIS A 1 193 ? -18.894 2.623 57.025 1.00 83.12 193 HIS A C 1
ATOM 1513 O O . HIS A 1 193 ? -18.993 1.568 57.641 1.00 83.12 193 HIS A O 1
ATOM 1519 N N . GLY A 1 194 ? -17.730 3.276 56.918 1.00 79.81 194 GLY A N 1
ATOM 1520 C CA . GLY A 1 194 ? -16.471 2.783 57.490 1.00 79.81 194 GLY A CA 1
ATOM 1521 C C . GLY A 1 194 ? -15.962 1.492 56.838 1.00 79.81 194 GLY A C 1
ATOM 1522 O O . GLY A 1 194 ? -15.279 0.709 57.488 1.00 79.81 194 GLY A O 1
ATOM 1523 N N . VAL A 1 195 ? -16.320 1.255 55.574 1.00 85.38 195 VAL A N 1
ATOM 1524 C CA . VAL A 1 195 ? -15.971 0.042 54.821 1.00 85.38 195 VAL A CA 1
ATOM 1525 C C . VAL A 1 195 ? -14.680 0.268 54.036 1.00 85.38 195 VAL A C 1
ATOM 1527 O O . VAL A 1 195 ? -14.496 1.327 53.433 1.00 85.38 195 VAL A O 1
ATOM 1530 N N . ASP A 1 196 ? -13.809 -0.740 53.991 1.00 85.12 196 ASP A N 1
ATOM 1531 C CA . ASP A 1 196 ? -12.598 -0.724 53.168 1.00 85.12 196 ASP A CA 1
ATOM 1532 C C . ASP A 1 196 ? -12.956 -0.763 51.669 1.00 85.12 196 ASP A C 1
ATOM 1534 O O . ASP A 1 196 ? -13.420 -1.769 51.125 1.00 85.12 196 ASP A O 1
ATOM 1538 N N . VAL A 1 197 ? -12.727 0.367 50.993 1.00 82.94 197 VAL A N 1
ATOM 1539 C CA . VAL A 1 197 ? -12.982 0.547 49.557 1.00 82.94 197 VAL A CA 1
ATOM 1540 C C . VAL A 1 197 ? -12.146 -0.418 48.715 1.00 82.94 197 VAL A C 1
ATOM 1542 O O . VAL A 1 197 ? -12.633 -0.929 47.708 1.00 82.94 197 VAL A O 1
ATOM 1545 N N . GLY A 1 198 ? -10.888 -0.650 49.092 1.00 78.88 198 GLY A N 1
ATOM 1546 C CA . GLY A 1 198 ? -9.958 -1.484 48.337 1.00 78.88 198 GLY A CA 1
ATOM 1547 C C . GLY A 1 198 ? -10.371 -2.951 48.375 1.00 78.88 198 GLY A C 1
ATOM 1548 O O . GLY A 1 198 ? -10.435 -3.597 47.325 1.00 78.88 198 GLY A O 1
ATOM 1549 N N . ALA A 1 199 ? -10.725 -3.447 49.564 1.00 83.75 199 ALA A N 1
ATOM 1550 C CA . ALA A 1 199 ? -11.224 -4.807 49.751 1.00 83.75 199 ALA A CA 1
ATOM 1551 C C . ALA A 1 199 ? -12.531 -5.048 48.978 1.00 83.75 199 ALA A C 1
ATOM 1553 O O . ALA A 1 199 ? -12.635 -6.026 48.238 1.00 83.75 199 ALA A O 1
ATOM 1554 N N . LEU A 1 200 ? -13.491 -4.121 49.067 1.00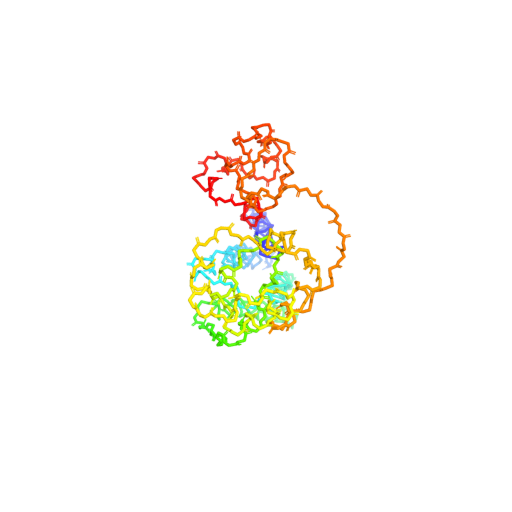 87.12 200 LEU A N 1
ATOM 1555 C CA . LEU A 1 200 ? -14.751 -4.228 48.334 1.00 87.12 200 LEU A CA 1
ATOM 1556 C C . LEU A 1 200 ? -14.536 -4.217 46.814 1.00 87.12 200 LEU A C 1
ATOM 1558 O O . LEU A 1 200 ? -15.103 -5.041 46.103 1.00 87.12 200 LEU A O 1
ATOM 1562 N N . ILE A 1 201 ? -13.720 -3.299 46.287 1.00 87.12 201 ILE A N 1
ATOM 1563 C CA . ILE A 1 201 ? -13.485 -3.185 44.840 1.00 87.12 201 ILE A CA 1
ATOM 1564 C C . ILE A 1 201 ? -12.782 -4.421 44.284 1.00 87.12 201 ILE A C 1
ATOM 1566 O O . ILE A 1 201 ? -13.093 -4.836 43.166 1.00 87.12 201 ILE A O 1
ATOM 1570 N N . ARG A 1 202 ? -11.861 -5.021 45.040 1.00 84.25 202 ARG A N 1
ATOM 1571 C CA . ARG A 1 202 ? -11.228 -6.283 44.653 1.00 84.25 202 ARG A CA 1
ATOM 1572 C C . ARG A 1 202 ? -12.273 -7.384 44.493 1.00 84.25 202 ARG A C 1
ATOM 1574 O O . ARG A 1 202 ? -12.346 -7.979 43.424 1.00 84.25 202 ARG A O 1
ATOM 1581 N N . ASP A 1 203 ? -13.119 -7.582 45.498 1.00 86.81 203 ASP A N 1
ATOM 1582 C CA . ASP A 1 203 ? -14.111 -8.659 45.502 1.00 86.81 203 ASP A CA 1
ATOM 1583 C C . ASP A 1 203 ? -15.238 -8.414 44.473 1.00 86.81 203 ASP A C 1
ATOM 1585 O O . ASP A 1 203 ? -15.761 -9.353 43.872 1.00 86.81 203 ASP A O 1
ATOM 1589 N N . LEU A 1 204 ? -15.589 -7.148 44.206 1.00 88.12 204 LEU A N 1
ATOM 1590 C CA . LEU A 1 204 ? -16.512 -6.764 43.128 1.00 88.12 204 LEU A CA 1
ATOM 1591 C C . LEU A 1 204 ? -15.935 -7.087 41.745 1.00 88.12 204 LEU A C 1
ATOM 1593 O O . LEU A 1 204 ? -16.653 -7.564 40.866 1.00 88.12 204 LEU A O 1
ATOM 1597 N N . ASN A 1 205 ? -14.647 -6.812 41.544 1.00 87.25 205 ASN A N 1
ATOM 1598 C CA . ASN A 1 205 ? -13.953 -7.116 40.298 1.00 87.25 205 ASN A CA 1
ATOM 1599 C C . ASN A 1 205 ? -13.772 -8.627 40.108 1.00 87.25 205 ASN A C 1
ATOM 1601 O O . ASN A 1 205 ? -14.016 -9.140 39.016 1.00 87.25 205 ASN A O 1
ATOM 1605 N N . GLU A 1 206 ? -13.459 -9.355 41.177 1.00 86.94 206 GLU A N 1
ATOM 1606 C CA . GLU A 1 206 ? -13.404 -10.816 41.175 1.00 86.94 206 GLU A CA 1
ATOM 1607 C C . GLU A 1 206 ? -14.760 -11.430 40.799 1.00 86.94 206 GLU A C 1
ATOM 1609 O O . GLU A 1 206 ? -14.816 -12.292 39.923 1.00 86.94 206 GLU A O 1
ATOM 1614 N N . PHE A 1 207 ? -15.864 -10.912 41.352 1.00 85.25 207 PHE A N 1
ATOM 1615 C CA . PHE A 1 207 ? -17.223 -11.352 41.012 1.00 85.25 207 PHE A CA 1
ATOM 1616 C C . PHE A 1 207 ? -17.542 -11.212 39.513 1.00 85.25 207 PHE A C 1
ATOM 1618 O O . PHE A 1 207 ? -18.231 -12.056 38.940 1.00 85.25 207 PHE A O 1
ATOM 1625 N N . ILE A 1 208 ? -17.021 -10.177 38.842 1.00 84.31 208 ILE A N 1
ATOM 1626 C CA . ILE A 1 208 ? -17.208 -10.003 37.391 1.00 84.31 208 ILE A CA 1
ATOM 1627 C C . ILE A 1 208 ? -16.150 -10.729 36.541 1.00 84.31 208 ILE A C 1
ATOM 1629 O O . ILE A 1 208 ? -16.271 -10.719 35.313 1.00 84.31 208 ILE A O 1
ATOM 1633 N N . GLY A 1 209 ? -15.171 -11.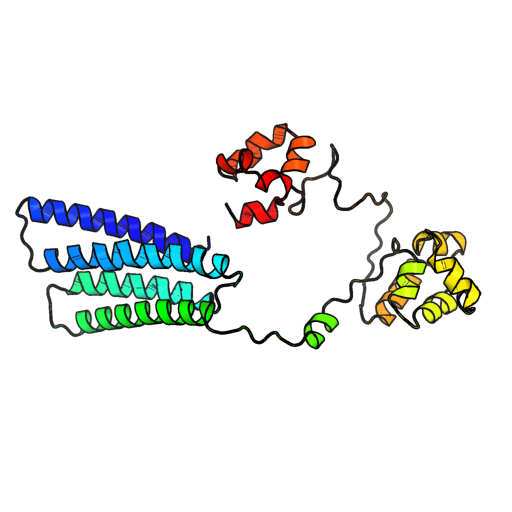399 37.160 1.00 73.94 209 GLY A N 1
ATOM 1634 C CA . GLY A 1 209 ? -14.098 -12.142 36.490 1.00 73.94 209 GLY A CA 1
ATOM 1635 C C . GLY A 1 209 ? -12.906 -11.281 36.058 1.00 73.94 209 GLY A C 1
ATOM 1636 O O . GLY A 1 209 ? -12.219 -11.628 35.101 1.00 73.94 209 GLY A O 1
ATOM 1637 N N . VAL A 1 210 ? -12.681 -10.143 36.721 1.00 72.50 210 VAL A N 1
ATOM 1638 C CA . VAL A 1 210 ? -11.573 -9.212 36.468 1.00 72.50 210 VAL A CA 1
ATOM 1639 C C . VAL A 1 210 ? -10.670 -9.186 37.703 1.00 72.50 210 VAL A C 1
ATOM 1641 O O . VAL A 1 210 ? -11.086 -8.743 38.763 1.00 72.50 210 VAL A O 1
ATOM 1644 N N . SER A 1 211 ? -9.415 -9.624 37.613 1.00 53.97 211 SER A N 1
ATOM 1645 C CA . SER A 1 211 ? -8.472 -9.458 38.732 1.00 53.97 211 SER A CA 1
ATOM 1646 C C . SER A 1 211 ? -7.783 -8.097 38.643 1.00 53.97 211 SER A C 1
ATOM 1648 O O . SER A 1 211 ? -7.058 -7.828 37.687 1.00 53.97 211 SER A O 1
ATOM 1650 N N . VAL A 1 212 ? -7.993 -7.233 39.642 1.00 53.78 212 VAL A N 1
ATOM 1651 C CA . VAL A 1 212 ? -7.325 -5.926 39.746 1.00 53.78 212 VAL A CA 1
ATOM 1652 C C . VAL A 1 212 ? -6.337 -5.953 40.911 1.00 53.78 212 VAL A C 1
ATOM 1654 O O . VAL A 1 212 ? -6.737 -6.009 42.071 1.00 53.78 212 VAL A O 1
ATOM 1657 N N . THR A 1 213 ? -5.039 -5.867 40.623 1.00 40.03 213 THR A N 1
ATOM 1658 C CA . THR A 1 213 ? -4.005 -5.552 41.619 1.00 40.03 213 THR A CA 1
ATOM 1659 C C . THR A 1 213 ? -4.006 -4.041 41.849 1.00 40.03 213 THR A C 1
ATOM 1661 O O . THR A 1 213 ? -3.379 -3.280 41.112 1.00 40.03 213 THR A O 1
ATOM 1664 N N . LEU A 1 214 ? -4.757 -3.579 42.849 1.00 42.91 214 LEU A N 1
ATOM 1665 C CA . LEU A 1 214 ? -4.767 -2.169 43.236 1.00 42.91 214 LEU A CA 1
ATOM 1666 C C . LEU A 1 214 ? -3.447 -1.834 43.946 1.00 42.91 214 LEU A C 1
ATOM 1668 O O . LEU A 1 214 ? -3.253 -2.184 45.106 1.00 42.91 214 LEU A O 1
ATOM 1672 N N . LYS A 1 215 ? -2.526 -1.156 43.253 1.00 32.91 215 LYS A N 1
ATOM 1673 C CA . LYS A 1 215 ? -1.466 -0.390 43.919 1.00 32.91 215 LYS A CA 1
ATOM 1674 C C . LYS A 1 215 ? -2.084 0.912 44.416 1.00 32.91 215 LYS A C 1
ATOM 1676 O O . LYS A 1 215 ? -2.531 1.727 43.612 1.00 32.91 215 LYS A O 1
ATOM 1681 N N . GLU A 1 216 ? -2.122 1.079 45.732 1.00 32.78 216 GLU A N 1
ATOM 1682 C CA . GLU A 1 216 ? -2.542 2.314 46.388 1.00 32.78 216 GLU A CA 1
ATOM 1683 C C . GLU A 1 216 ? -1.695 3.490 45.890 1.00 32.78 216 GLU A C 1
ATOM 1685 O O . GLU A 1 216 ? -0.470 3.497 46.023 1.00 32.78 216 GLU A O 1
ATOM 1690 N N . LYS A 1 217 ? -2.350 4.507 45.328 1.00 30.09 217 LYS A N 1
ATOM 1691 C CA . LYS A 1 217 ? -1.805 5.862 45.286 1.00 30.09 217 LYS A CA 1
ATOM 1692 C C . LYS A 1 217 ? -2.924 6.865 45.519 1.00 30.09 217 LYS A C 1
ATOM 1694 O O . LYS A 1 217 ? -4.010 6.764 44.953 1.00 30.09 217 LYS A O 1
ATOM 1699 N N . GLN A 1 218 ? -2.622 7.757 46.449 1.00 28.67 218 GLN A N 1
ATOM 1700 C CA . GLN A 1 218 ? -3.497 8.716 47.095 1.00 28.67 218 GLN A CA 1
ATOM 1701 C C . GLN A 1 218 ? -4.106 9.724 46.110 1.00 28.67 218 GLN A C 1
ATOM 1703 O O . GLN A 1 218 ? -3.452 10.176 45.179 1.00 28.67 218 GLN A O 1
ATOM 1708 N N . THR A 1 219 ? -5.380 10.014 46.374 1.00 31.84 219 THR A N 1
ATOM 1709 C CA . THR A 1 219 ? -6.061 11.317 46.351 1.00 31.84 219 THR A CA 1
ATOM 1710 C C . THR A 1 219 ? -5.567 12.380 45.365 1.00 31.84 219 THR A C 1
ATOM 1712 O O . THR A 1 219 ? -4.582 13.045 45.641 1.00 31.84 219 THR A O 1
ATOM 1715 N N . GLU A 1 220 ? -6.353 12.638 44.314 1.00 28.02 220 GLU A N 1
ATOM 1716 C CA . GLU A 1 220 ? -6.638 13.986 43.793 1.00 28.02 220 GLU A CA 1
ATOM 1717 C C . GLU A 1 220 ? -7.901 13.934 42.900 1.00 28.02 220 GLU A C 1
ATOM 1719 O O . GLU A 1 220 ? -8.233 12.900 42.314 1.00 28.02 220 GLU A O 1
ATOM 1724 N N . GLU A 1 221 ? -8.695 15.004 42.929 1.00 30.48 221 GLU A N 1
ATOM 1725 C CA . GLU A 1 221 ? -10.092 15.103 42.479 1.00 30.48 221 GLU A CA 1
ATOM 1726 C C . GLU A 1 221 ? -10.335 14.691 41.013 1.00 30.48 221 GLU A C 1
ATOM 1728 O O . GLU A 1 221 ? -9.674 15.149 40.085 1.00 30.48 221 GLU A O 1
ATOM 1733 N N . LYS A 1 222 ? -11.350 13.847 40.775 1.00 33.75 222 LYS A N 1
ATOM 1734 C CA . LYS A 1 222 ? -11.656 13.306 39.442 1.00 33.75 222 LYS A CA 1
ATOM 1735 C C . LYS A 1 222 ? -12.597 14.233 38.656 1.00 33.75 222 LYS A C 1
ATOM 1737 O O . LYS A 1 222 ? -13.802 14.254 38.904 1.00 33.75 222 LYS A O 1
ATOM 1742 N N . ARG A 1 223 ? -12.027 14.969 37.696 1.00 40.44 223 ARG A N 1
ATOM 1743 C CA . ARG A 1 223 ? -12.708 15.737 36.632 1.00 40.44 223 ARG A CA 1
ATOM 1744 C C . ARG A 1 223 ? -13.143 14.835 35.462 1.00 40.44 223 ARG A C 1
ATOM 1746 O O . ARG A 1 223 ? -12.678 13.704 35.334 1.00 40.44 223 ARG A O 1
ATOM 1753 N N . SER A 1 224 ? -14.052 15.341 34.622 1.00 36.53 224 SER A N 1
ATOM 1754 C CA . SER A 1 224 ? -14.554 14.674 33.406 1.00 36.53 224 SER A CA 1
ATOM 1755 C C . SER A 1 224 ? -13.405 14.318 32.439 1.00 36.53 224 SER A C 1
ATOM 1757 O O . SER A 1 224 ? -12.618 15.210 32.138 1.00 36.53 224 SER A O 1
ATOM 1759 N N . PRO A 1 225 ? -13.317 13.085 31.891 1.00 48.94 225 PRO A N 1
ATOM 1760 C CA . PRO A 1 225 ? -12.213 12.638 31.020 1.00 48.94 225 PRO A CA 1
ATOM 1761 C C . PRO A 1 225 ? -12.134 13.307 29.636 1.00 48.94 225 PRO A C 1
ATOM 1763 O O . PRO A 1 225 ? -11.407 12.822 28.779 1.00 48.94 225 PRO A O 1
ATOM 1766 N N . THR A 1 226 ? -12.939 14.339 29.377 1.00 49.09 226 THR A N 1
ATOM 1767 C CA . THR A 1 226 ? -13.121 14.910 28.029 1.00 49.09 226 THR A CA 1
ATOM 1768 C C . THR A 1 226 ? -13.056 16.437 28.004 1.00 49.09 226 THR A C 1
ATOM 1770 O O . THR A 1 226 ? -13.026 17.020 26.929 1.00 49.09 226 THR A O 1
ATOM 1773 N N . GLU A 1 227 ? -13.039 17.102 29.163 1.00 59.72 227 GLU A N 1
ATOM 1774 C CA . GLU A 1 227 ? -12.881 18.557 29.232 1.00 59.72 227 GLU A CA 1
ATOM 1775 C C . GLU A 1 227 ? -11.410 18.899 29.448 1.00 59.72 227 GLU A C 1
ATOM 1777 O O . GLU A 1 227 ? -10.913 18.811 30.569 1.00 59.72 227 GLU A O 1
ATOM 1782 N N . LEU A 1 228 ? -10.736 19.330 28.384 1.00 76.25 228 LEU A N 1
ATOM 1783 C CA . LEU A 1 228 ? -9.410 19.927 28.487 1.00 76.25 228 LEU A CA 1
ATOM 1784 C C . LEU A 1 228 ? -9.535 21.334 29.089 1.00 76.25 228 LEU A C 1
ATOM 1786 O O . LEU A 1 228 ? -10.309 22.156 28.594 1.00 76.25 228 LEU A O 1
ATOM 1790 N N . ARG A 1 229 ? -8.779 21.637 30.148 1.00 75.50 229 ARG A N 1
ATOM 1791 C CA . ARG A 1 229 ? -8.683 22.985 30.723 1.00 75.50 229 ARG A CA 1
ATOM 1792 C C . ARG A 1 229 ? -7.240 23.466 30.717 1.00 75.50 229 ARG A C 1
ATOM 1794 O O . ARG A 1 229 ? -6.288 22.703 30.577 1.00 75.50 229 ARG A O 1
ATOM 1801 N N . ARG A 1 230 ? -7.077 24.780 30.850 1.00 70.06 230 ARG A N 1
ATOM 1802 C CA . ARG A 1 230 ? -5.758 25.409 30.838 1.00 70.06 230 ARG A CA 1
ATOM 1803 C C . ARG A 1 230 ? -4.965 24.968 32.075 1.00 70.06 230 ARG A C 1
ATOM 1805 O O . ARG A 1 230 ? -5.453 25.117 33.192 1.00 70.06 230 ARG A O 1
ATOM 1812 N N . GLY A 1 231 ? -3.768 24.433 31.860 1.00 71.38 231 GLY A N 1
ATOM 1813 C CA . GLY A 1 231 ? -2.940 23.733 32.847 1.00 71.38 231 GLY A CA 1
ATOM 1814 C C . GLY A 1 231 ? -2.932 22.201 32.712 1.00 71.38 231 GLY A C 1
ATOM 1815 O O . GLY A 1 231 ? -1.993 21.575 33.198 1.00 71.38 231 GLY A O 1
ATOM 1816 N N . ASP A 1 232 ? -3.914 21.597 32.031 1.00 76.62 232 ASP A N 1
ATOM 1817 C CA . ASP A 1 232 ? -3.973 20.143 31.843 1.00 76.62 232 ASP A CA 1
ATOM 1818 C C . ASP A 1 232 ? -3.012 19.669 30.732 1.00 76.62 232 ASP A C 1
ATOM 1820 O O . ASP A 1 232 ? -2.878 20.345 29.701 1.00 76.62 232 ASP A O 1
ATOM 1824 N N . PRO A 1 233 ? -2.365 18.497 30.888 1.00 80.88 233 PRO A N 1
ATOM 1825 C CA . PRO A 1 233 ? -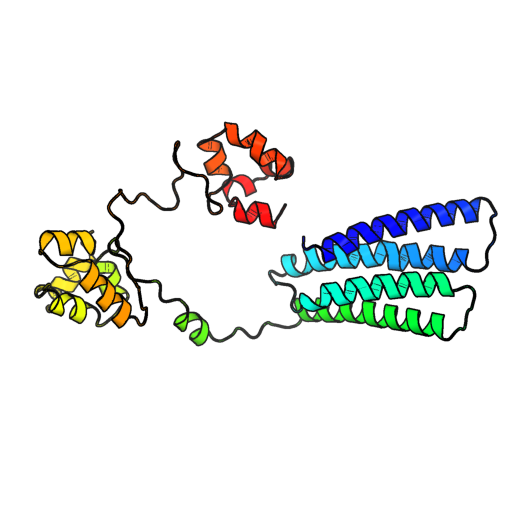1.522 17.922 29.849 1.00 80.88 233 PRO A CA 1
ATOM 1826 C C . PRO A 1 233 ? -2.348 17.491 28.628 1.00 80.88 233 PRO A C 1
ATOM 1828 O O . PRO A 1 233 ? -3.384 16.833 28.737 1.00 80.88 233 PRO A O 1
ATOM 1831 N N . ILE A 1 234 ? -1.855 17.826 27.435 1.00 84.06 234 ILE A N 1
ATOM 1832 C CA . ILE A 1 234 ? -2.508 17.466 26.173 1.00 84.06 234 ILE A CA 1
ATOM 1833 C C . ILE A 1 234 ? -2.226 15.993 25.852 1.00 84.06 234 ILE A C 1
ATOM 1835 O O . ILE A 1 234 ? -1.128 15.621 25.443 1.00 84.06 234 ILE A O 1
ATOM 1839 N N . GLU A 1 235 ? -3.238 15.146 26.016 1.00 84.81 235 GLU A N 1
ATOM 1840 C CA . GLU A 1 235 ? -3.194 13.730 25.627 1.00 84.81 235 GLU A CA 1
ATOM 1841 C C . GLU A 1 235 ? -3.705 13.439 24.204 1.00 84.81 235 GLU A C 1
ATOM 1843 O O . GLU A 1 235 ? -4.483 14.193 23.624 1.00 84.81 235 GLU A O 1
ATOM 1848 N N . ALA A 1 236 ? -3.338 12.269 23.669 1.00 82.62 236 ALA A N 1
ATOM 1849 C CA . ALA A 1 236 ? -3.636 11.850 22.296 1.00 82.62 236 ALA A CA 1
ATOM 1850 C C . ALA A 1 236 ? -5.138 11.697 21.971 1.00 82.62 236 ALA A C 1
ATOM 1852 O O . ALA A 1 236 ? -5.514 11.660 20.801 1.00 82.62 236 ALA A O 1
ATOM 1853 N N . HIS A 1 237 ? -5.996 11.561 22.980 1.00 80.94 237 HIS A N 1
ATOM 1854 C CA . HIS A 1 237 ? -7.438 11.400 22.793 1.00 80.94 237 HIS A CA 1
ATOM 1855 C C . HIS A 1 237 ? -8.194 12.739 22.731 1.00 80.94 237 HIS A C 1
ATOM 1857 O O . HIS A 1 237 ? -9.362 12.741 22.348 1.00 80.94 237 HIS A O 1
ATOM 1863 N N . HIS A 1 238 ? -7.548 13.860 23.074 1.00 86.31 238 HIS A N 1
ATOM 1864 C CA . HIS A 1 238 ? -8.166 15.183 23.018 1.00 86.31 238 HIS A CA 1
ATOM 1865 C C . HIS A 1 238 ? -8.422 15.635 21.580 1.00 86.31 238 HIS A C 1
ATOM 1867 O O . HIS A 1 238 ? -7.652 15.317 20.669 1.00 86.31 238 HIS A O 1
ATOM 1873 N N . ILE A 1 239 ? -9.502 16.395 21.398 1.00 85.56 239 ILE A N 1
ATOM 1874 C CA . ILE A 1 239 ? -9.919 16.969 20.118 1.00 85.56 239 ILE A CA 1
ATOM 1875 C C . ILE A 1 239 ? -9.082 18.210 19.800 1.00 85.56 239 ILE A C 1
ATOM 1877 O O . ILE A 1 239 ? -8.876 19.064 20.663 1.00 85.56 239 ILE A O 1
ATOM 1881 N N . LEU A 1 240 ? -8.623 18.336 18.552 1.00 83.81 240 LEU A N 1
ATOM 1882 C CA . LEU A 1 240 ? -7.790 19.462 18.112 1.00 83.81 240 LEU A CA 1
ATOM 1883 C C . LEU A 1 240 ? -8.467 20.820 18.315 1.00 83.81 240 LEU A C 1
ATOM 1885 O O . LEU A 1 240 ? -7.838 21.755 18.806 1.00 83.81 240 LEU A O 1
ATOM 1889 N N . GLY A 1 241 ? -9.752 20.923 17.978 1.00 80.56 241 GLY A N 1
ATOM 1890 C CA . GLY A 1 241 ? -10.535 22.139 18.176 1.00 80.56 241 GLY A CA 1
ATOM 1891 C C . GLY A 1 241 ? -10.628 22.565 19.643 1.00 80.56 241 GLY A C 1
ATOM 1892 O O . GLY A 1 241 ? -10.617 23.761 19.925 1.00 80.56 241 GLY A O 1
ATOM 1893 N N . ASP A 1 242 ? -10.664 21.618 20.581 1.00 84.56 242 ASP A N 1
ATOM 1894 C CA . ASP A 1 242 ? -10.712 21.929 22.013 1.00 84.56 242 ASP A CA 1
ATOM 1895 C C . ASP A 1 242 ? -9.332 22.319 22.547 1.00 84.56 242 ASP A C 1
ATOM 1897 O O . ASP A 1 242 ? -9.216 23.271 23.318 1.00 84.56 242 ASP A O 1
ATOM 1901 N N . ILE A 1 243 ? -8.269 21.674 22.055 1.00 86.81 243 ILE A N 1
ATOM 1902 C CA . ILE A 1 243 ? -6.885 22.076 22.336 1.00 86.81 243 ILE A CA 1
ATOM 1903 C C . ILE A 1 243 ? -6.636 23.513 21.890 1.00 86.81 243 ILE A C 1
ATOM 1905 O O . ILE A 1 243 ? -6.120 24.299 22.673 1.00 86.81 243 ILE A O 1
ATOM 1909 N N . LEU A 1 244 ? -7.042 23.884 20.677 1.00 84.88 244 LEU A N 1
ATOM 1910 C CA . LEU A 1 244 ? -6.790 25.220 20.129 1.00 84.88 244 LEU A CA 1
ATOM 1911 C C . LEU A 1 244 ? -7.634 26.313 20.791 1.00 84.88 244 LEU A C 1
ATOM 1913 O O . LEU A 1 244 ? -7.199 27.459 20.864 1.00 84.88 244 LEU A O 1
ATOM 1917 N N . LYS A 1 245 ? -8.809 25.971 21.330 1.00 83.50 245 LYS A N 1
ATOM 1918 C CA . LYS A 1 245 ? -9.589 26.891 22.173 1.00 83.50 245 LYS A CA 1
ATOM 1919 C C . LYS A 1 245 ? -8.911 27.160 23.516 1.00 83.50 245 LYS A C 1
ATOM 1921 O O . LYS A 1 245 ? -8.980 28.278 24.017 1.00 83.50 245 LYS A O 1
ATOM 1926 N N . VAL A 1 246 ? -8.301 26.137 24.117 1.00 85.75 246 VAL A N 1
ATOM 1927 C CA . VAL A 1 246 ? -7.705 26.216 25.462 1.00 85.75 246 VAL A CA 1
ATOM 1928 C C . VAL A 1 246 ? -6.256 26.719 25.422 1.00 85.75 246 VAL A C 1
ATOM 1930 O O . VAL A 1 246 ? -5.843 27.470 26.307 1.00 85.75 246 VAL A O 1
ATOM 1933 N N . TYR A 1 247 ? -5.513 26.340 24.382 1.00 86.94 247 TYR A N 1
ATOM 1934 C CA . TYR A 1 247 ? -4.112 26.669 24.124 1.00 86.94 247 TYR A CA 1
ATOM 1935 C C . TYR A 1 247 ? -3.902 27.116 22.665 1.00 86.94 247 TYR A C 1
ATOM 1937 O O . TYR A 1 247 ? -3.346 26.358 21.859 1.00 86.94 247 TYR A O 1
ATOM 1945 N N . PRO A 1 248 ? -4.318 28.337 22.291 1.00 84.56 248 PRO A N 1
ATOM 1946 C CA . PRO A 1 248 ? -4.117 28.868 20.939 1.00 84.56 248 PRO A CA 1
ATOM 1947 C C . PRO A 1 248 ? -2.650 28.825 20.479 1.00 84.56 248 PRO A C 1
ATOM 1949 O O . PRO A 1 248 ? -2.362 28.581 19.311 1.00 84.56 248 PRO A O 1
ATOM 1952 N N . GLU A 1 249 ? -1.707 28.975 21.412 1.00 86.06 249 GLU A N 1
ATOM 1953 C CA . GLU A 1 249 ? -0.260 28.898 21.181 1.00 86.06 249 GLU A CA 1
ATOM 1954 C C . GLU A 1 249 ? 0.221 27.546 20.620 1.00 86.06 249 GLU A C 1
ATOM 1956 O O . GLU A 1 249 ? 1.306 27.459 20.047 1.00 86.06 249 GLU A O 1
ATOM 1961 N N . THR A 1 250 ? -0.577 26.481 20.749 1.00 86.56 250 THR A N 1
ATOM 1962 C CA . THR A 1 250 ? -0.221 25.153 20.225 1.00 86.56 250 THR A CA 1
ATOM 1963 C C . THR A 1 250 ? -0.374 25.039 18.712 1.00 86.56 250 THR A C 1
ATOM 1965 O O . THR A 1 250 ? 0.161 24.093 18.134 1.00 86.56 250 THR A O 1
ATOM 1968 N N . GLU A 1 251 ? -1.036 25.993 18.049 1.00 83.44 251 GLU A N 1
ATOM 1969 C CA . GLU A 1 251 ? -1.224 25.979 16.596 1.00 83.44 251 GLU A CA 1
ATOM 1970 C C . GLU A 1 251 ? 0.109 25.882 15.845 1.00 83.44 251 GLU A C 1
ATOM 1972 O O . GLU A 1 251 ? 0.249 25.067 14.933 1.00 83.44 251 GLU A O 1
ATOM 1977 N N . GLU A 1 252 ? 1.122 26.641 16.271 1.00 83.00 252 GLU A N 1
ATOM 1978 C CA . GLU A 1 252 ? 2.441 26.637 15.631 1.00 83.00 252 GLU A CA 1
ATOM 1979 C C . GLU A 1 252 ? 3.119 25.263 15.734 1.00 83.00 252 GLU A C 1
ATOM 1981 O O . GLU A 1 252 ? 3.761 24.799 14.792 1.00 83.00 252 GLU A O 1
ATOM 1986 N N . VAL A 1 253 ? 2.940 24.575 16.866 1.00 84.62 253 VAL A N 1
ATOM 1987 C CA . VAL A 1 253 ? 3.472 23.225 17.077 1.00 84.62 253 VAL A CA 1
ATOM 1988 C C . VAL A 1 253 ? 2.701 22.222 16.227 1.00 84.62 253 VAL A C 1
ATOM 1990 O O . VAL A 1 253 ? 3.311 21.410 15.537 1.00 84.62 253 VAL A O 1
ATOM 1993 N N . LEU A 1 254 ? 1.370 22.292 16.230 1.00 81.75 254 LEU A N 1
ATOM 1994 C CA . LEU A 1 254 ? 0.509 21.375 15.488 1.00 81.75 254 LEU A CA 1
ATOM 1995 C C . LEU A 1 254 ? 0.722 21.512 13.969 1.00 81.75 254 LEU A C 1
ATOM 1997 O O . LEU A 1 254 ? 0.747 20.497 13.280 1.00 81.75 254 LEU A O 1
ATOM 2001 N N . ARG A 1 255 ? 0.987 22.719 13.449 1.00 80.81 255 ARG A N 1
ATOM 2002 C CA . ARG A 1 255 ? 1.348 22.964 12.035 1.00 80.81 255 ARG A CA 1
ATOM 2003 C C . ARG A 1 255 ? 2.659 22.307 11.601 1.00 80.81 255 ARG A C 1
ATOM 2005 O O . ARG A 1 255 ? 2.840 22.041 10.419 1.00 80.81 255 ARG A O 1
ATOM 2012 N N . ARG A 1 256 ? 3.578 22.018 12.530 1.00 82.25 256 ARG A N 1
ATOM 2013 C CA . ARG A 1 256 ? 4.815 21.279 12.206 1.00 82.25 256 ARG A CA 1
ATOM 2014 C C . ARG A 1 256 ? 4.555 19.795 11.949 1.00 82.25 256 ARG A C 1
ATOM 2016 O O . ARG A 1 256 ? 5.349 19.162 11.259 1.00 82.25 256 ARG A O 1
ATOM 2023 N N . TYR A 1 257 ? 3.478 19.248 12.513 1.00 79.50 257 TYR A N 1
ATOM 2024 C CA . TYR A 1 257 ? 3.144 17.823 12.431 1.00 79.50 257 TYR A CA 1
ATOM 2025 C C . TYR A 1 257 ? 1.948 17.528 11.517 1.00 79.50 257 TYR A C 1
ATOM 2027 O O . TYR A 1 257 ? 1.868 16.430 10.977 1.00 79.50 257 TYR A O 1
ATOM 2035 N N . TYR A 1 258 ? 1.050 18.492 11.308 1.00 77.38 258 TYR A N 1
ATOM 2036 C CA . TYR A 1 258 ? -0.137 18.366 10.462 1.00 77.38 258 TYR A CA 1
ATOM 2037 C C . TYR A 1 258 ? -0.085 19.360 9.298 1.00 77.38 258 TYR A C 1
ATOM 2039 O O . TYR A 1 258 ? 0.353 20.495 9.466 1.00 77.38 258 TYR A O 1
ATOM 2047 N N . ALA A 1 259 ? -0.549 18.944 8.115 1.00 65.12 259 ALA A N 1
ATOM 2048 C CA . ALA A 1 259 ? -0.566 19.794 6.922 1.00 65.12 259 ALA A CA 1
ATOM 2049 C C . ALA A 1 259 ? -1.403 21.072 7.131 1.00 65.12 259 ALA A C 1
ATOM 2051 O O . ALA A 1 259 ? -2.390 21.052 7.867 1.00 65.12 259 ALA A O 1
ATOM 2052 N N . GLU A 1 260 ? -1.065 22.166 6.434 1.00 62.22 260 GLU A N 1
ATOM 2053 C CA . GLU A 1 260 ? -1.734 23.474 6.588 1.00 62.22 260 GLU A CA 1
ATOM 2054 C C . GLU A 1 260 ? -3.262 23.413 6.421 1.00 62.22 260 GLU A C 1
ATOM 2056 O O . GLU A 1 260 ? -3.982 24.160 7.082 1.00 62.22 260 GLU A O 1
ATOM 2061 N N . GLY A 1 261 ? -3.763 22.482 5.600 1.00 61.34 261 GLY A N 1
ATOM 2062 C CA . GLY A 1 261 ? -5.197 22.258 5.387 1.00 61.34 261 GLY A CA 1
ATOM 2063 C C . GLY A 1 261 ? -5.949 21.648 6.579 1.00 61.34 261 GLY A C 1
ATOM 2064 O O . GLY A 1 261 ? -7.174 21.653 6.580 1.00 61.34 261 GLY A O 1
ATOM 2065 N N . CYS A 1 262 ? -5.254 21.144 7.605 1.00 65.06 262 CYS A N 1
ATOM 2066 C CA . CYS A 1 262 ? -5.881 20.591 8.812 1.00 65.06 262 CYS A CA 1
ATOM 2067 C C . CYS A 1 262 ? -6.638 21.675 9.605 1.00 65.06 262 CYS A C 1
ATOM 2069 O O . CYS A 1 262 ? -7.708 21.418 10.145 1.00 65.06 262 CYS A O 1
ATOM 2071 N N . PHE A 1 263 ? -6.130 22.912 9.596 1.00 67.25 263 PHE A N 1
ATOM 2072 C CA . PHE A 1 263 ? -6.674 24.045 10.364 1.00 67.25 263 PHE A CA 1
ATOM 2073 C C . PHE A 1 263 ? -7.754 24.839 9.620 1.00 67.25 263 PHE A C 1
ATOM 2075 O O . PHE A 1 263 ? -8.302 25.804 10.145 1.00 67.25 263 PHE A O 1
ATOM 2082 N N . THR A 1 264 ? -8.038 24.458 8.377 1.00 66.62 264 THR A N 1
ATOM 2083 C CA . THR A 1 264 ? -9.138 25.000 7.567 1.00 66.62 264 THR A CA 1
ATOM 2084 C C . THR A 1 264 ? -10.174 23.926 7.228 1.00 66.62 264 THR A C 1
ATOM 2086 O O . THR A 1 264 ? -11.179 24.214 6.578 1.00 66.62 264 THR A O 1
ATOM 2089 N N . CYS A 1 265 ? -9.957 22.688 7.690 1.00 67.56 265 CYS A N 1
ATOM 2090 C CA . CYS A 1 265 ? -10.860 21.565 7.500 1.00 67.56 265 CYS A CA 1
ATOM 2091 C C . CYS A 1 265 ? -11.941 21.549 8.597 1.00 67.56 265 CYS A C 1
ATOM 2093 O O . CYS A 1 265 ? -11.612 21.648 9.781 1.00 67.56 265 CYS A O 1
ATOM 2095 N N . PRO A 1 266 ? -13.222 21.315 8.252 1.00 67.75 266 PRO A N 1
ATOM 2096 C CA . PRO A 1 266 ? -14.290 21.128 9.240 1.00 67.75 266 PRO A CA 1
ATOM 2097 C C . PRO A 1 266 ? -13.983 20.042 10.293 1.00 67.75 266 PRO A C 1
ATOM 2099 O O . PRO A 1 266 ? -14.440 20.133 11.436 1.00 67.75 266 PRO A O 1
ATOM 2102 N N . GLY A 1 267 ? -13.172 19.040 9.925 1.00 65.25 267 GLY A N 1
ATOM 2103 C CA . GLY A 1 267 ? -12.779 17.909 10.771 1.00 65.25 267 GLY A CA 1
ATOM 2104 C C . GLY A 1 267 ? -12.030 18.293 12.051 1.00 65.25 267 GLY A C 1
ATOM 2105 O O . GLY A 1 267 ? -12.180 17.611 13.064 1.00 65.25 267 GLY A O 1
ATOM 2106 N N . GLN A 1 268 ? -11.338 19.438 12.080 1.00 76.12 268 GLN A N 1
ATOM 2107 C CA . GLN A 1 268 ? -10.563 19.930 13.232 1.00 76.12 268 GLN A CA 1
ATOM 2108 C C . GLN A 1 268 ? -11.363 19.964 14.548 1.00 76.12 268 GLN A C 1
ATOM 2110 O O . GLN A 1 268 ? -10.816 19.764 15.631 1.00 76.12 268 GLN A O 1
ATOM 2115 N N . THR A 1 269 ? -12.672 20.204 14.464 1.00 75.81 269 THR A N 1
ATOM 2116 C CA . THR A 1 269 ? -13.580 20.291 15.623 1.00 75.81 269 THR A CA 1
ATOM 2117 C C . THR A 1 269 ? -14.075 18.946 16.151 1.00 75.81 269 THR A C 1
ATOM 2119 O O . THR A 1 269 ? -14.726 18.902 17.190 1.00 75.81 269 THR A O 1
ATOM 2122 N N . THR A 1 270 ? -13.774 17.853 15.452 1.00 75.06 270 THR A N 1
ATOM 2123 C CA . THR A 1 270 ? -14.294 16.509 15.758 1.00 75.06 270 THR A CA 1
ATOM 2124 C C . THR A 1 270 ? -13.211 15.434 15.794 1.00 75.06 270 THR A C 1
ATOM 2126 O O . THR A 1 270 ? -13.447 14.333 16.289 1.00 75.06 270 THR A O 1
ATOM 2129 N N . GLU A 1 271 ? -12.011 15.744 15.308 1.00 83.06 271 GLU A N 1
ATOM 2130 C CA . GLU A 1 271 ? -10.901 14.804 15.234 1.00 83.06 271 GLU A CA 1
ATOM 2131 C C . GLU A 1 271 ? -9.964 14.927 16.444 1.00 83.06 271 GLU A C 1
ATOM 2133 O O . GLU A 1 271 ? -9.574 16.019 16.868 1.00 83.06 271 GLU A O 1
ATOM 2138 N N . SER A 1 272 ? -9.591 13.775 17.010 1.00 86.00 272 SER A N 1
ATOM 2139 C CA . SER A 1 272 ? -8.582 13.707 18.074 1.00 86.00 272 SER A CA 1
ATOM 2140 C C . SER A 1 272 ? -7.168 13.838 17.519 1.00 86.00 272 SER A C 1
ATOM 2142 O O . SER A 1 272 ? -6.914 13.466 16.374 1.00 86.00 272 SER A O 1
ATOM 2144 N N . VAL A 1 273 ? -6.219 14.255 18.361 1.00 82.75 273 VAL A N 1
ATOM 2145 C CA . VAL A 1 273 ? -4.782 14.279 18.026 1.00 82.75 273 VAL A CA 1
ATOM 2146 C C . VAL A 1 273 ? -4.330 12.932 17.449 1.00 82.75 273 VAL A C 1
ATOM 2148 O O . VAL A 1 273 ? -3.668 12.882 16.417 1.00 82.75 273 VAL A O 1
ATOM 2151 N N . LYS A 1 274 ? -4.743 11.816 18.062 1.00 82.50 274 LYS A N 1
ATOM 2152 C CA . LYS A 1 274 ? -4.430 10.467 17.574 1.00 82.50 274 LYS A CA 1
ATOM 2153 C C . LYS A 1 274 ? -5.020 10.185 16.195 1.00 82.50 274 LYS A C 1
ATOM 2155 O O . LYS A 1 274 ? -4.375 9.514 15.395 1.00 82.50 274 LYS A O 1
ATOM 2160 N N . LEU A 1 275 ? -6.248 10.631 15.936 1.00 77.62 275 LEU A N 1
ATOM 2161 C CA . LEU A 1 275 ? -6.915 10.404 14.657 1.00 77.62 275 LEU A CA 1
ATOM 2162 C C . LEU A 1 275 ? -6.253 11.223 13.546 1.00 77.62 275 LEU A C 1
ATOM 2164 O O . LEU A 1 275 ? -5.910 10.648 12.516 1.00 77.62 275 LEU A O 1
ATOM 2168 N N . CYS A 1 276 ? -5.970 12.506 13.779 1.00 76.31 276 CYS A N 1
ATOM 2169 C CA . CYS A 1 276 ? -5.252 13.328 12.806 1.00 76.31 276 CYS A CA 1
ATOM 2170 C C . CYS A 1 276 ? -3.850 12.782 12.516 1.00 76.31 276 CYS A C 1
ATOM 2172 O O . CYS A 1 276 ? -3.473 12.709 11.353 1.00 76.31 276 CYS A O 1
ATOM 2174 N N . ALA A 1 277 ? -3.118 12.302 13.529 1.00 79.56 277 ALA A N 1
ATOM 2175 C CA . ALA A 1 277 ? -1.796 11.683 13.347 1.00 79.56 277 ALA A CA 1
ATOM 2176 C C . ALA A 1 277 ? -1.814 10.368 12.553 1.00 79.56 277 ALA A C 1
ATOM 2178 O O . ALA A 1 277 ? -0.777 9.914 12.076 1.00 79.56 277 ALA A O 1
ATOM 2179 N N . LEU A 1 278 ? -2.973 9.718 12.427 1.00 77.75 278 LEU A N 1
ATOM 2180 C CA . LEU A 1 278 ? -3.136 8.540 11.572 1.00 77.75 278 LEU A CA 1
ATOM 2181 C C . LEU A 1 278 ? -3.503 8.911 10.128 1.00 77.75 278 LEU A C 1
ATOM 2183 O O . LEU A 1 278 ? -3.256 8.116 9.212 1.00 77.75 278 LEU A O 1
ATOM 2187 N N . MET A 1 279 ? -4.120 10.079 9.937 1.00 70.19 279 MET A N 1
ATOM 2188 C CA . MET A 1 279 ? -4.688 10.533 8.667 1.00 70.19 279 MET A CA 1
ATOM 2189 C C . MET A 1 279 ? -3.731 11.413 7.856 1.00 70.19 279 MET A C 1
ATOM 2191 O O . MET A 1 279 ? -3.728 11.303 6.627 1.00 70.19 279 MET A O 1
ATOM 2195 N N . HIS A 1 280 ? -2.912 12.226 8.525 1.00 65.12 280 HIS A N 1
ATOM 2196 C CA . HIS A 1 280 ? -1.960 13.178 7.941 1.00 65.12 280 HIS A CA 1
ATOM 2197 C C . HIS A 1 280 ? -0.514 12.748 8.200 1.00 65.12 280 HIS A C 1
ATOM 2199 O O . HIS A 1 280 ? 0.308 12.920 7.271 1.00 65.12 280 HIS A O 1
#

Secondary structure (DSSP, 8-state):
--HHHHHHHHHHHHHHHHHHHHHHHHHTT---TTHHHHHHHIIIIIIIIHHHHHHHHHHHHHHTT---S-TTHHHHHHHHHHHHHHHHHHHGGG-S-HHHHHHHHHHHHHHHHHHHHHHHHHHSPP----HHHHHHT--PPP-TTSBHHHHHHHSTTTHHHHHHTT-GGGGSHHHHHHHHTS--BHHHHHHHHT--HHHHHHHHHHHHT---------------TT---TTS---TTSBHHHHHHH-GGGHHHHHHHS-GGGGTSGGGGT-BHHHHHHH-